Protein 1K7K (pdb70)

Secondary structure (DSSP, 8-state):
---TTSS----EEEES---HHHHHHHHHHHGGGT-EEEETTTTTPPPPP---SSHHHHHHHHHHHHHHHHSS-EEEEEEEEEEGGGTT-BGGGSTTTT-TT--HHHHHHHHHH---S-GGG-EEEEEEEEEEESSTT-SS-EEEEEEEEEEE-SS----SSSTTGGGEEEGGGTEEGGGS-HHHHHHHSHHHHHHHHHHHHHH--

Organism: Escherichia coli (strain K12) (NCBI:txid83333)

Nearest PDB structures (foldseek):
  1k7k-assembly1_A  TM=1.004E+00  e=1.473E-46  Escherichia coli
  2pyu-assembly1_A-2  TM=9.997E-01  e=1.337E-42  Escherichia coli K-12
  2q16-assembly1_B  TM=9.047E-01  e=2.325E-38  Escherichia coli K-12
  3tqu-assembly2_D  TM=9.623E-01  e=3.671E-30  Coxiella burnetii RSA 493
  4bnq-assembly1_B  TM=9.415E-01  e=4.116E-24  Staphylococcus aureus

GO terms:
  GO:0035870 dITP diphosphatase activity (F, IDA)
  GO:0036220 ITP diphosphatase activity (F, IDA)
  GO:0036222 XTP diphosphatase activity (F, IDA)
  GO:0042803 protein homodimerization activity (F, IDA)
  GO:0009146 purine nucleoside triphosphate catabolic process (P, IDA)
  GO:0035870 dITP diphosphatase activity (F, EXP)
  GO:0036220 ITP diphosphatase activity (F, EXP)
  GO:0036222 XTP diphosphatase activity (F, EXP)
  GO:0000287 magnesium ion binding (F, IDA)
  GO:0005829 cytosol (C, IDA)
  GO:0009143 nucleoside triphosphate catabolic process (P, IDA)
  GO:0047429 nucleoside triphosphate diphosphatase activity (F, IDA)
  GO:0009143 nucleoside triphosphate catabolic process (P, EXP)

InterPro domains:
  IPR002637 RdgB/HAM1 [PF01725] (4-192)
  IPR002637 RdgB/HAM1 [PTHR11067] (3-194)
  IPR002637 RdgB/HAM1 [TIGR00042] (3-194)
  IPR002637 RdgB/HAM1 [cd00515] (4-193)
  IPR020922 dITP/XTP pyrophosphatase [MF_01405] (2-196)
  IPR029001 Inosine triphosphate pyrophosphatase-like [G3DSA:3.90.950.10] (1-197)
  IPR029001 Inosine triphosphate pyrophosphatase-like [SSF52972] (1-195)

Structure (mmCIF, N/CA/C/O backbone):
data_1K7K
#
_entry.id   1K7K
#
_cell.length_a   78.180
_cell.length_b   78.180
_cell.length_c   80.400
_cell.angle_alpha   90.00
_cell.angle_beta   90.00
_cell.angle_gamma   90.00
#
_symmetry.space_group_name_H-M   'P 43 21 2'
#
loop_
_entity.id
_entity.type
_entity.pdbx_description
1 polymer 'Hypothetical protein yggV'
2 water water
#
loop_
_atom_site.group_PDB
_atom_site.id
_atom_site.type_symbol
_atom_site.label_atom_id
_atom_site.label_alt_id
_atom_site.label_comp_id
_atom_site.label_asym_id
_atom_site.label_entity_id
_atom_site.label_seq_id
_atom_site.pdbx_PDB_ins_code
_atom_site.Cartn_x
_atom_site.Cartn_y
_atom_site.Cartn_z
_atom_site.occupancy
_atom_site.B_iso_or_equiv
_atom_site.auth_seq_id
_atom_site.auth_comp_id
_atom_site.auth_asym_id
_atom_site.auth_atom_id
_atom_site.pdbx_PDB_model_num
ATOM 1 N N . SER A 1 11 ? 27.693 17.913 46.379 0.50 32.99 -11 SER A N 1
ATOM 2 C CA . SER A 1 11 ? 26.941 17.770 47.662 0.50 33.61 -11 SER A CA 1
ATOM 3 C C . SER A 1 11 ? 26.498 16.318 47.919 0.50 33.64 -11 SER A C 1
ATOM 4 O O . SER A 1 11 ? 26.416 15.889 49.070 0.50 35.28 -11 SER A O 1
ATOM 6 N N . SER A 1 12 ? 26.161 15.583 46.862 0.50 33.71 -10 SER A N 1
ATOM 7 C CA . SER A 1 12 ? 25.957 14.141 46.981 0.50 32.67 -10 SER A CA 1
ATOM 8 C C . SER A 1 12 ? 26.808 13.507 48.083 0.50 31.20 -10 SER A C 1
ATOM 9 O O . SER A 1 12 ? 27.962 13.920 48.351 0.50 31.04 -10 SER A O 1
ATOM 12 N N . GLY A 1 13 ? 26.244 12.456 48.670 0.50 30.14 -9 GLY A N 1
ATOM 13 C CA . GLY A 1 13 ? 26.835 11.738 49.780 0.50 29.48 -9 GLY A CA 1
ATOM 14 C C . GLY A 1 13 ? 27.715 10.604 49.320 0.50 28.79 -9 GLY A C 1
ATOM 15 O O . GLY A 1 13 ? 27.902 10.399 48.122 0.50 29.02 -9 GLY A O 1
ATOM 16 N N . ARG A 1 14 ? 28.235 9.850 50.279 0.50 28.12 -8 ARG A N 1
ATOM 17 C CA . ARG A 1 14 ? 29.092 8.720 49.973 0.50 27.82 -8 ARG A CA 1
ATOM 18 C C . ARG A 1 14 ? 28.385 7.586 49.232 0.50 27.41 -8 ARG A C 1
ATOM 19 O O . ARG A 1 14 ? 27.147 7.484 49.281 0.50 27.34 -8 ARG A O 1
ATOM 21 N N . GLU A 1 15 ? 29.151 6.735 48.552 0.50 26.05 -7 GLU A N 1
ATOM 22 C CA . GLU A 1 15 ? 28.552 5.602 47.841 0.50 25.78 -7 GLU A CA 1
ATOM 23 C C . GLU A 1 15 ? 28.609 5.678 46.309 0.50 25.67 -7 GLU A C 1
ATOM 24 O O . GLU A 1 15 ? 28.401 4.673 45.619 0.50 25.60 -7 GLU A O 1
ATOM 25 N N . ASN A 1 16 ? 28.903 6.850 45.758 0.50 24.43 -6 ASN A N 1
ATOM 26 C CA . ASN A 1 16 ? 28.962 6.992 44.319 0.50 23.86 -6 ASN A CA 1
ATOM 27 C C . ASN A 1 16 ? 30.348 6.773 43.682 0.50 23.06 -6 ASN A C 1
ATOM 28 O O . ASN A 1 16 ? 30.469 6.596 42.474 0.50 22.54 -6 ASN A O 1
ATOM 33 N N . LEU A 1 17 ? 31.409 6.878 44.501 0.50 24.65 -5 LEU A N 1
ATOM 34 C CA . LEU A 1 17 ? 32.771 6.672 44.042 0.50 25.04 -5 LEU A CA 1
ATOM 35 C C . LEU A 1 17 ? 33.474 5.708 44.992 0.50 24.81 -5 LEU A C 1
ATOM 36 O O . LEU A 1 17 ? 33.177 5.725 46.161 0.50 25.23 -5 LEU A O 1
ATOM 38 N N . TYR A 1 18 ? 34.353 4.840 44.483 0.50 25.17 -4 TYR A N 1
ATOM 39 C CA . TYR A 1 18 ? 35.190 4.021 45.370 0.50 26.76 -4 TYR A CA 1
ATOM 40 C C . TYR A 1 18 ? 36.166 4.908 46.188 0.50 27.40 -4 TYR A C 1
ATOM 41 O O . TYR A 1 18 ? 36.708 5.894 45.690 0.50 27.58 -4 TYR A O 1
ATOM 43 N N . PHE A 1 19 ? 36.341 4.586 47.464 0.50 29.46 -3 PHE A N 1
ATOM 44 C CA . PHE A 1 19 ? 37.346 5.288 48.273 0.50 30.23 -3 PHE A CA 1
ATOM 45 C C . PHE A 1 19 ? 38.557 4.395 48.584 0.50 31.30 -3 PHE A C 1
ATOM 46 O O . PHE A 1 19 ? 38.380 3.297 49.114 0.50 34.74 -3 PHE A O 1
ATOM 47 N N A HIS A 1 22 ? 40.585 0.250 45.053 0.50 27.61 0 HIS A N 1
ATOM 48 N N B HIS A 1 22 ? 38.625 -0.159 45.980 0.50 33.02 0 HIS A N 1
ATOM 49 C CA A HIS A 1 22 ? 39.835 -0.720 44.278 0.50 27.26 0 HIS A CA 1
ATOM 50 C CA B HIS A 1 22 ? 39.014 0.404 44.688 0.50 32.94 0 HIS A CA 1
ATOM 51 C C A HIS A 1 22 ? 38.675 -0.070 43.554 0.50 26.43 0 HIS A C 1
ATOM 52 C C B HIS A 1 22 ? 38.835 0.163 43.212 0.50 31.71 0 HIS A C 1
ATOM 53 O O A HIS A 1 22 ? 38.393 1.106 43.762 0.50 26.99 0 HIS A O 1
ATOM 54 O O B HIS A 1 22 ? 39.695 0.378 42.373 0.50 34.41 0 HIS A O 1
ATOM 71 N N A GLN A 1 24 ? 34.512 0.150 42.197 0.60 18.97 2 GLN A N 1
ATOM 72 N N B GLN A 1 24 ? 34.580 0.098 42.170 0.40 21.26 2 GLN A N 1
ATOM 73 C CA A GLN A 1 24 ? 33.119 -0.261 42.416 0.60 17.50 2 GLN A CA 1
ATOM 74 C CA B GLN A 1 24 ? 33.189 -0.289 42.442 0.40 18.91 2 GLN A CA 1
ATOM 75 C C A GLN A 1 24 ? 32.458 -0.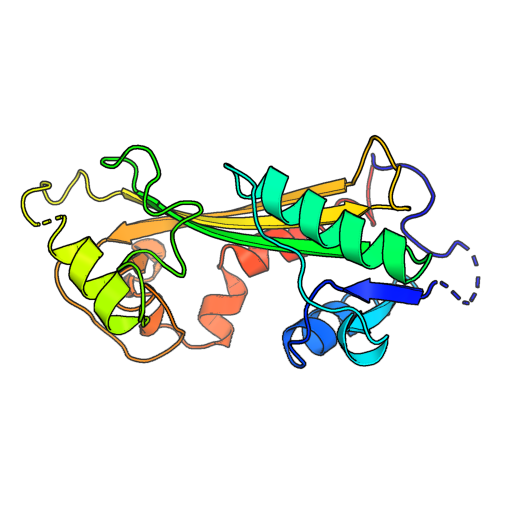525 41.083 0.60 16.60 2 GLN A C 1
ATOM 76 C C B GLN A 1 24 ? 32.441 -0.515 41.103 0.40 17.21 2 GLN A C 1
ATOM 77 O O A GLN A 1 24 ? 32.452 0.328 40.191 0.60 15.73 2 GLN A O 1
ATOM 78 O O B GLN A 1 24 ? 32.415 0.345 40.221 0.40 15.90 2 GLN A O 1
ATOM 89 N N . LYS A 1 25 ? 31.880 -1.709 40.952 1.00 15.62 3 LYS A N 1
ATOM 90 C CA . LYS A 1 25 ? 31.147 -2.040 39.729 1.00 16.12 3 LYS A CA 1
ATOM 91 C C . LYS A 1 25 ? 29.779 -1.3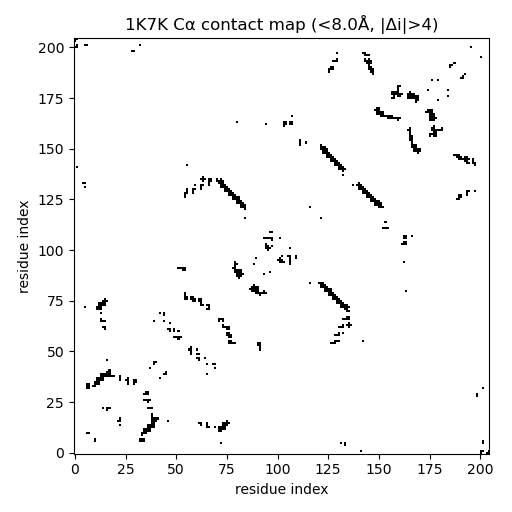41 39.773 1.00 16.30 3 LYS A C 1
ATOM 92 O O . LYS A 1 25 ? 29.100 -1.379 40.807 1.00 16.35 3 LYS A O 1
ATOM 98 N N . VAL A 1 26 ? 29.364 -0.716 38.661 1.00 15.35 4 VAL A N 1
ATOM 99 C CA . VAL A 1 26 ? 28.103 -0.005 38.569 1.00 16.04 4 VAL A CA 1
ATOM 100 C C . VAL A 1 26 ? 27.420 -0.454 37.267 1.00 14.64 4 VAL A C 1
ATOM 101 O O . VAL A 1 26 ? 28.053 -0.484 36.209 1.00 16.53 4 VAL A O 1
ATOM 105 N N . VAL A 1 27 ? 26.143 -0.757 37.362 1.00 15.16 5 VAL A N 1
ATOM 106 C CA . VAL A 1 27 ? 25.396 -1.183 36.187 1.00 15.51 5 VAL A CA 1
ATOM 107 C C . VAL A 1 27 ? 24.769 0.024 35.508 1.00 15.91 5 VAL A C 1
ATOM 108 O O . VAL A 1 27 ? 24.240 0.912 36.174 1.00 16.33 5 VAL A O 1
ATOM 112 N N . LEU A 1 28 ? 24.900 0.088 34.195 1.00 15.00 6 LEU A N 1
ATOM 113 C CA . LEU A 1 28 ? 24.241 1.106 33.407 1.00 15.29 6 LEU A CA 1
ATOM 114 C C . LEU A 1 28 ? 23.001 0.494 32.769 1.00 16.92 6 LEU A C 1
ATOM 115 O O . LEU A 1 28 ? 23.099 -0.534 32.066 1.00 17.25 6 LEU A O 1
ATOM 120 N N . ALA A 1 29 ? 21.856 1.134 32.945 1.00 16.70 7 ALA A N 1
ATOM 121 C CA . ALA A 1 29 ? 20.578 0.526 32.563 1.00 17.57 7 ALA A CA 1
ATOM 122 C C . ALA A 1 29 ? 20.284 0.619 31.074 1.00 18.59 7 ALA A C 1
ATOM 123 O O . ALA A 1 29 ? 19.375 1.340 30.628 1.00 19.34 7 ALA A O 1
ATOM 125 N N . THR A 1 30 ? 21.077 -0.114 30.318 1.00 19.32 8 THR A N 1
ATOM 126 C CA . THR A 1 30 ? 20.993 -0.121 28.884 1.00 19.39 8 THR A CA 1
ATOM 127 C C . THR A 1 30 ? 21.755 -1.289 28.396 1.00 19.93 8 THR A C 1
ATOM 128 O O . THR A 1 30 ? 22.516 -1.866 29.161 1.00 20.16 8 THR A O 1
ATOM 132 N N . GLY A 1 31 ? 21.578 -1.603 27.124 1.00 20.04 9 GLY A N 1
ATOM 133 C CA . GLY A 1 31 ? 22.413 -2.610 26.517 1.00 21.43 9 GLY A CA 1
ATOM 134 C C . GLY A 1 31 ? 23.268 -1.965 25.461 1.00 22.10 9 GLY A C 1
ATOM 135 O O . GLY A 1 31 ? 24.055 -2.661 24.765 1.00 21.91 9 GLY A O 1
ATOM 136 N N A ASN A 1 32 ? 23.158 -0.647 25.316 0.50 23.07 10 ASN A N 1
ATOM 137 N N B ASN A 1 32 ? 23.136 -0.644 25.377 0.50 23.18 10 ASN A N 1
ATOM 138 C CA A ASN A 1 32 ? 23.897 0.064 24.271 0.50 23.01 10 ASN A CA 1
ATOM 139 C CA B ASN A 1 32 ? 23.750 0.142 24.319 0.50 23.16 10 ASN A CA 1
ATOM 140 C C A ASN A 1 32 ? 25.390 0.005 24.528 0.50 22.82 10 ASN A C 1
ATOM 141 C C B ASN A 1 32 ? 25.243 0.355 24.486 0.50 23.38 10 ASN A C 1
ATOM 142 O O A ASN A 1 32 ? 25.890 0.531 25.513 0.50 22.50 10 ASN A O 1
ATOM 143 O O B ASN A 1 32 ? 25.701 1.342 25.074 0.50 23.01 10 ASN A O 1
ATOM 152 N N A VAL A 1 33 ? 26.100 -0.641 23.626 0.50 22.83 11 VAL A N 1
ATOM 153 N N B VAL A 1 33 ? 25.972 -0.561 23.871 0.50 22.99 11 VAL A N 1
ATOM 154 C CA A VAL A 1 33 ? 27.534 -0.759 23.779 0.50 22.67 11 VAL A CA 1
ATOM 155 C CA B VAL A 1 33 ? 27.424 -0.652 23.954 0.50 22.86 11 VAL A CA 1
ATOM 156 C C A VAL A 1 33 ? 28.214 0.617 23.811 0.50 22.58 11 VAL A C 1
ATOM 157 C C B VAL A 1 33 ? 28.182 0.645 23.846 0.50 22.59 11 VAL A C 1
ATOM 158 O O A VAL A 1 33 ? 29.073 0.866 24.639 0.50 22.87 11 VAL A O 1
ATOM 159 O O B VAL A 1 33 ? 29.106 0.864 24.613 0.50 22.86 11 VAL A O 1
ATOM 166 N N . GLY A 1 34 ? 27.831 1.491 22.888 1.00 22.99 12 GLY A N 1
ATOM 167 C CA . GLY A 1 34 ? 28.456 2.805 22.789 1.00 23.52 12 GLY A CA 1
ATOM 168 C C . GLY A 1 34 ? 28.254 3.668 24.032 1.00 24.05 12 GLY A C 1
ATOM 169 O O . GLY A 1 34 ? 29.190 4.303 24.514 1.00 25.04 12 GLY A O 1
ATOM 170 N N . LYS A 1 35 ? 27.062 3.649 24.589 1.00 24.44 13 LYS A N 1
ATOM 171 C CA . LYS A 1 35 ? 26.796 4.408 25.809 1.00 24.79 13 LYS A CA 1
ATOM 172 C C . LYS A 1 35 ? 27.556 3.831 26.982 1.00 23.93 13 LYS A C 1
ATOM 173 O O . LYS A 1 35 ? 28.022 4.575 27.841 1.00 25.20 13 LYS A O 1
ATOM 184 N N . VAL A 1 36 ? 27.690 2.510 27.027 1.00 22.93 14 VAL A N 1
ATOM 185 C CA . VAL A 1 36 ? 28.469 1.889 28.092 1.00 22.62 14 VAL A CA 1
ATOM 186 C C . VAL A 1 36 ? 29.917 2.251 27.916 1.00 22.16 14 VAL A C 1
ATOM 187 O O . VAL A 1 36 ? 30.562 2.678 28.864 1.00 23.30 14 VAL A O 1
ATOM 191 N N . ARG A 1 37 ? 30.442 2.084 26.706 1.00 22.75 15 ARG A N 1
ATOM 192 C CA . ARG A 1 37 ? 31.811 2.485 26.465 1.00 22.45 15 ARG A CA 1
ATOM 193 C C . ARG A 1 37 ? 31.974 3.968 26.791 1.00 23.34 15 ARG A C 1
ATOM 194 O O . ARG A 1 37 ? 32.993 4.347 27.375 1.00 23.38 15 ARG A O 1
ATOM 202 N N . GLU A 1 38 ? 30.969 4.775 26.457 1.00 24.09 16 GLU A N 1
ATOM 203 C CA . GLU A 1 38 ? 31.032 6.230 26.712 1.00 24.33 16 GLU A CA 1
ATOM 204 C C . GLU A 1 38 ? 31.115 6.546 28.196 1.00 24.61 16 GLU A C 1
ATOM 205 O O . GLU A 1 38 ? 31.954 7.337 28.615 1.00 26.23 16 GLU A O 1
ATOM 211 N N . LEU A 1 39 ? 30.288 5.919 29.001 1.00 24.59 17 LEU A N 1
ATOM 212 C CA . LEU A 1 39 ? 30.329 6.219 30.416 1.00 23.59 17 LEU A CA 1
ATOM 213 C C . LEU A 1 39 ? 31.484 5.496 31.090 1.00 22.96 17 LEU A C 1
ATOM 214 O O . LEU A 1 39 ? 32.063 6.020 32.036 1.00 22.81 17 LEU A O 1
ATOM 219 N N . ALA A 1 40 ? 31.810 4.286 30.618 1.00 22.12 18 ALA A N 1
ATOM 220 C CA . ALA A 1 40 ? 32.834 3.483 31.273 1.00 22.43 18 ALA A CA 1
ATOM 221 C C . ALA A 1 40 ? 34.095 4.244 31.185 1.00 22.05 18 ALA A C 1
ATOM 222 O O . ALA A 1 40 ? 34.842 4.352 32.158 1.00 23.57 18 ALA A O 1
ATOM 224 N N . SER A 1 41 ? 34.368 4.773 30.004 1.00 22.94 19 SER A N 1
ATOM 225 C CA . SER A 1 41 ? 35.577 5.552 29.840 1.00 23.58 19 SER A CA 1
ATOM 226 C C . SER A 1 41 ? 35.588 6.792 30.737 1.00 23.85 19 SER A C 1
ATOM 227 O O . SER A 1 41 ? 36.626 7.075 31.373 1.00 23.69 19 SER A O 1
ATOM 230 N N A LEU A 1 42 ? 34.455 7.478 30.830 0.50 24.07 20 LEU A N 1
ATOM 231 N N B LEU A 1 42 ? 34.450 7.491 30.809 0.50 24.15 20 LEU A N 1
ATOM 232 C CA A LEU A 1 42 ? 34.371 8.721 31.596 0.50 24.13 20 LEU A CA 1
ATOM 233 C CA B LEU A 1 42 ? 34.316 8.736 31.587 0.50 24.25 20 LEU A CA 1
ATOM 234 C C A LEU A 1 42 ? 34.447 8.556 33.102 0.50 24.16 20 LEU A C 1
ATOM 235 C C B LEU A 1 42 ? 34.515 8.520 33.087 0.50 24.22 20 LEU A C 1
ATOM 236 O O A LEU A 1 42 ? 34.960 9.437 33.790 0.50 24.61 20 LEU A O 1
ATOM 237 O O B LEU A 1 42 ? 35.234 9.284 33.734 0.50 24.58 20 LEU A O 1
ATOM 246 N N . LEU A 1 43 ? 33.947 7.436 33.605 1.00 23.30 21 LEU A N 1
ATOM 247 C CA . LEU A 1 43 ? 33.952 7.176 35.034 1.00 22.71 21 LEU A CA 1
ATOM 248 C C . LEU A 1 43 ? 35.024 6.238 35.560 1.00 22.29 21 LEU A C 1
ATOM 249 O O . LEU A 1 43 ? 35.159 6.088 36.772 1.00 21.81 21 LEU A O 1
ATOM 254 N N . SER A 1 44 ? 35.813 5.637 34.670 1.00 22.82 22 SER A N 1
ATOM 255 C CA . SER A 1 44 ? 36.874 4.736 35.094 1.00 23.67 22 SER A CA 1
ATOM 256 C C . SER A 1 44 ? 37.907 5.459 35.980 1.00 24.54 22 SER A C 1
ATOM 257 O O . SER A 1 44 ? 38.548 4.838 36.814 1.00 24.68 22 SER A O 1
ATOM 259 N N A ASP A 1 45 ? 38.050 6.770 35.775 0.50 25.33 23 ASP A N 1
ATOM 260 N N B ASP A 1 45 ? 38.037 6.764 35.763 0.50 25.05 23 ASP A N 1
ATOM 261 C CA A ASP A 1 45 ? 38.978 7.616 36.530 0.50 25.77 23 ASP A CA 1
ATOM 262 C CA B ASP A 1 45 ? 38.972 7.606 36.491 0.50 25.26 23 ASP A CA 1
ATOM 263 C C A ASP A 1 45 ? 38.603 7.644 38.001 0.50 25.66 23 ASP A C 1
ATOM 264 C C B ASP A 1 45 ? 38.613 7.645 37.966 0.50 25.26 23 ASP A C 1
ATOM 265 O O A ASP A 1 45 ? 39.454 7.635 38.894 0.50 26.41 23 ASP A O 1
ATOM 266 O O B ASP A 1 45 ? 39.476 7.668 38.845 0.50 26.04 23 ASP A O 1
ATOM 275 N N A PHE A 1 46 ? 37.299 7.696 38.224 0.50 25.20 24 PHE A N 1
ATOM 276 N N B PHE A 1 46 ? 37.311 7.667 38.209 0.50 24.84 24 PHE A N 1
ATOM 277 C CA A PHE A 1 46 ? 36.719 7.755 39.554 0.50 24.85 24 PHE A CA 1
ATOM 278 C CA B PHE A 1 46 ? 36.756 7.752 39.549 0.50 24.51 24 PHE A CA 1
ATOM 279 C C A PHE A 1 46 ? 36.661 6.360 40.185 0.50 24.48 24 PHE A C 1
ATOM 280 C C B PHE A 1 46 ? 36.667 6.360 40.186 0.50 24.36 24 PHE A C 1
ATOM 281 O O A PHE A 1 46 ? 36.047 6.178 41.234 0.50 25.56 24 PHE A O 1
ATOM 282 O O B PHE A 1 46 ? 36.040 6.183 41.229 0.50 25.47 24 PHE A O 1
ATOM 297 N N . GLY A 1 47 ? 37.269 5.371 39.531 1.00 23.50 25 GLY A N 1
ATOM 298 C CA . GLY A 1 47 ? 37.282 4.006 40.039 1.00 22.62 25 GLY A CA 1
ATOM 299 C C . GLY A 1 47 ? 36.005 3.214 39.814 1.00 21.63 25 GLY A C 1
ATOM 300 O O . GLY A 1 47 ? 35.796 2.182 40.461 1.00 20.90 25 GLY A O 1
ATOM 301 N N . LEU A 1 48 ? 35.198 3.689 38.889 1.00 20.36 26 LEU A N 1
ATOM 302 C CA . LEU A 1 48 ? 33.882 3.079 38.594 1.00 19.97 26 LEU A CA 1
ATOM 303 C C . LEU A 1 48 ? 34.036 2.142 37.429 1.00 19.71 26 LEU A C 1
ATOM 304 O O . LEU A 1 48 ? 34.580 2.499 36.409 1.00 21.29 26 LEU A O 1
ATOM 309 N N . ASP A 1 49 ? 33.580 0.903 37.595 1.00 19.23 27 ASP A N 1
ATOM 310 C CA . ASP A 1 49 ? 33.647 -0.107 36.548 1.00 18.13 27 ASP A CA 1
ATOM 311 C C . ASP A 1 49 ? 32.220 -0.255 36.015 1.00 16.87 27 ASP A C 1
ATOM 312 O O . ASP A 1 49 ? 31.409 -0.943 36.622 1.00 17.12 27 ASP A O 1
ATOM 317 N N . ILE A 1 50 ? 31.940 0.415 34.891 1.00 15.73 28 ILE A N 1
ATOM 318 C CA . ILE A 1 50 ? 30.632 0.484 34.292 1.00 16.78 28 ILE A CA 1
ATOM 319 C C . ILE A 1 50 ? 30.377 -0.711 33.436 1.00 15.38 28 ILE A C 1
ATOM 320 O O . ILE A 1 50 ? 31.158 -1.015 32.501 1.00 18.00 28 ILE A O 1
ATOM 325 N N . VAL A 1 51 ? 29.272 -1.390 33.743 1.00 15.80 29 VAL A N 1
ATOM 326 C CA . VAL A 1 51 ? 28.837 -2.542 32.941 1.00 15.36 29 VAL A CA 1
ATOM 327 C C . VAL A 1 51 ? 27.367 -2.462 32.480 1.00 15.58 29 VAL A C 1
ATOM 328 O O . VAL A 1 51 ? 26.499 -2.051 33.231 1.00 15.82 29 VAL A O 1
ATOM 334 N N . ALA A 1 52 ? 27.094 -2.884 31.244 1.00 15.99 30 ALA A N 1
ATOM 335 C CA . ALA A 1 52 ? 25.745 -2.887 30.679 1.00 14.58 30 ALA A CA 1
ATOM 336 C C . ALA A 1 52 ? 24.855 -3.866 31.428 1.00 15.99 30 ALA A C 1
ATOM 337 O O . ALA A 1 52 ? 25.306 -4.962 31.771 1.00 16.36 30 ALA A O 1
ATOM 339 N N . GLN A 1 53 ? 23.592 -3.509 31.643 1.00 16.00 31 GLN A N 1
ATOM 340 C CA . GLN A 1 53 ? 22.663 -4.348 32.390 1.00 16.24 31 GLN A CA 1
ATOM 341 C C . GLN A 1 53 ? 22.462 -5.641 31.597 1.00 17.50 31 GLN A C 1
ATOM 342 O O . GLN A 1 53 ? 22.219 -6.649 32.186 1.00 19.43 31 GLN A O 1
ATOM 348 N N . THR A 1 54 ? 22.556 -5.558 30.291 1.00 18.04 32 THR A N 1
ATOM 349 C CA . THR A 1 54 ? 22.378 -6.765 29.446 1.00 18.50 32 THR A CA 1
ATOM 350 C C . THR A 1 54 ? 23.492 -7.786 29.698 1.00 19.47 32 THR A C 1
ATOM 351 O O . THR A 1 54 ? 23.228 -9.012 29.670 1.00 19.76 32 THR A O 1
ATOM 355 N N . ASP A 1 55 ? 24.728 -7.310 29.872 1.00 19.18 33 ASP A N 1
ATOM 356 C CA . ASP A 1 55 ? 25.858 -8.189 30.195 1.00 19.12 33 ASP A CA 1
ATOM 357 C C . ASP A 1 55 ? 25.508 -8.988 31.448 1.00 18.83 33 ASP A C 1
ATOM 358 O O . ASP A 1 55 ? 25.869 -10.161 31.558 1.00 18.20 33 ASP A O 1
ATOM 363 N N . LEU A 1 56 ? 24.828 -8.373 32.397 1.00 20.04 34 LEU A N 1
ATOM 364 C CA . LEU A 1 56 ? 24.418 -9.004 33.643 1.00 19.56 34 LEU A CA 1
ATOM 365 C C . LEU A 1 56 ? 23.059 -9.727 33.588 1.00 21.11 34 LEU A C 1
ATOM 366 O O . LEU A 1 56 ? 22.505 -10.072 34.597 1.00 23.08 34 LEU A O 1
ATOM 375 N N . GLY A 1 57 ? 22.470 -9.854 32.407 1.00 20.68 35 GLY A N 1
ATOM 376 C CA . GLY A 1 57 ? 21.215 -10.575 32.265 1.00 20.84 35 GLY A CA 1
ATOM 377 C C . GLY A 1 57 ? 19.957 -9.850 32.717 1.00 20.26 35 GLY A C 1
ATOM 378 O O . GLY A 1 57 ? 18.952 -10.491 32.983 1.00 22.09 35 GLY A O 1
ATOM 379 N N . VAL A 1 58 ? 19.986 -8.523 32.799 1.00 18.84 36 VAL A N 1
ATOM 380 C CA . VAL A 1 58 ? 18.810 -7.763 33.185 1.00 18.45 36 VAL A CA 1
ATOM 381 C C . VAL A 1 58 ? 17.952 -7.515 31.928 1.00 19.44 36 VAL A C 1
ATOM 382 O O . VAL A 1 58 ? 18.488 -7.112 30.891 1.00 19.85 36 VAL A O 1
ATOM 386 N N . ASP A 1 59 ? 16.654 -7.781 32.011 1.00 20.29 37 ASP A N 1
ATOM 387 C CA . ASP A 1 59 ? 15.712 -7.418 30.939 1.00 22.10 37 ASP A CA 1
ATOM 388 C C . ASP A 1 59 ? 15.168 -5.992 31.140 1.00 22.64 37 ASP A C 1
ATOM 389 O O . ASP A 1 59 ? 15.105 -5.496 32.289 1.00 21.97 37 ASP A O 1
ATOM 394 N N . SER A 1 60 ? 14.781 -5.311 30.058 1.00 23.21 38 SER A N 1
ATOM 395 C CA . SER A 1 60 ? 14.331 -3.918 30.154 1.00 23.74 38 SER A CA 1
ATOM 396 C C . SER A 1 60 ? 13.137 -3.755 31.074 1.00 23.01 38 SER A C 1
ATOM 397 O O . SER A 1 60 ? 12.234 -4.594 31.081 1.00 24.31 38 SER A O 1
ATOM 400 N N . ALA A 1 61 ? 13.149 -2.661 31.827 1.00 24.63 39 ALA A N 1
ATOM 401 C CA . ALA A 1 61 ? 12.033 -2.305 32.717 1.00 25.05 39 ALA A CA 1
ATOM 402 C C . ALA A 1 61 ? 10.847 -1.798 31.906 1.00 24.43 39 ALA A C 1
ATOM 403 O O . ALA A 1 61 ? 11.044 -1.233 30.871 1.00 23.51 39 ALA A O 1
ATOM 405 N N . GLU A 1 62 ? 9.631 -1.939 32.419 1.00 25.77 40 GLU A N 1
ATOM 406 C CA . GLU A 1 62 ? 8.493 -1.230 31.801 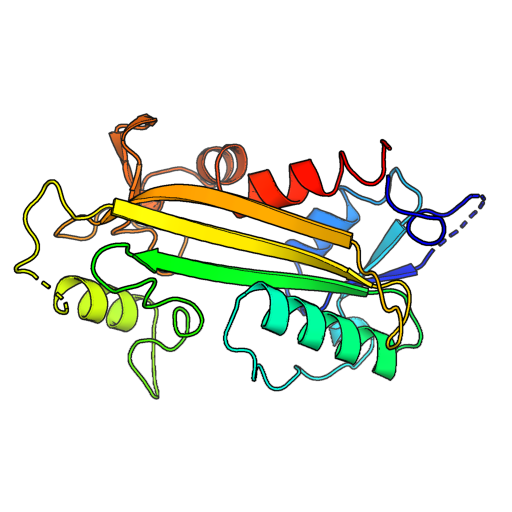1.00 25.48 40 GLU A CA 1
ATOM 407 C C . GLU A 1 62 ? 8.577 0.260 32.144 1.00 25.22 40 GLU A C 1
ATOM 408 O O . GLU A 1 62 ? 8.529 0.604 33.335 1.00 25.30 40 GLU A O 1
ATOM 414 N N . GLU A 1 63 ? 8.660 1.140 31.144 1.00 25.63 41 GLU A N 1
ATOM 415 C CA . GLU A 1 63 ? 8.799 2.577 31.358 1.00 25.21 41 GLU A CA 1
ATOM 416 C C . GLU A 1 63 ? 7.481 3.303 31.555 1.00 23.78 41 GLU A C 1
ATOM 417 O O . GLU A 1 63 ? 6.927 3.888 30.652 1.00 25.93 41 GLU A O 1
ATOM 423 N N . THR A 1 64 ? 7.072 3.354 32.808 1.00 23.37 42 THR A N 1
ATOM 424 C CA . THR A 1 64 ? 5.764 3.715 33.242 1.00 24.38 42 THR A CA 1
ATOM 425 C C . THR A 1 64 ? 5.720 5.208 33.653 1.00 23.59 42 THR A C 1
ATOM 426 O O . THR A 1 64 ? 4.664 5.793 33.873 1.00 20.78 42 THR A O 1
ATOM 430 N N . GLY A 1 65 ? 6.875 5.843 33.728 1.00 21.18 43 GLY A N 1
ATOM 431 C CA . GLY A 1 65 ? 6.896 7.183 34.246 1.00 20.54 43 GLY A CA 1
ATOM 432 C C . GLY A 1 65 ? 6.257 8.223 33.353 1.00 19.41 43 GLY A C 1
ATOM 433 O O . GLY A 1 65 ? 6.260 8.107 32.129 1.00 20.07 43 GLY A O 1
ATOM 434 N N . LEU A 1 66 ? 5.840 9.334 33.960 1.00 17.75 44 LEU A N 1
ATOM 435 C CA . LEU A 1 66 ? 5.241 10.457 33.245 1.00 17.08 44 LEU A CA 1
ATOM 436 C C . LEU A 1 66 ? 6.201 11.622 33.124 1.00 16.71 44 LEU A C 1
ATOM 437 O O . LEU A 1 66 ? 5.836 12.685 32.564 1.00 17.79 44 LEU A O 1
ATOM 442 N N . THR A 1 67 ? 7.428 11.435 33.602 1.00 16.05 45 THR A N 1
ATOM 443 C CA . THR A 1 67 ? 8.488 12.399 33.421 1.00 16.57 45 THR A CA 1
ATOM 444 C C . THR A 1 67 ? 9.773 11.680 33.101 1.00 17.84 45 THR A C 1
ATOM 445 O O . THR A 1 67 ? 9.917 10.509 33.382 1.00 16.70 45 THR A O 1
ATOM 449 N N . PHE A 1 68 ? 10.704 12.388 32.492 1.00 17.36 46 PHE A N 1
ATOM 450 C CA . PHE A 1 68 ? 12.012 11.804 32.237 1.00 17.40 46 PHE A CA 1
ATOM 451 C C . PHE A 1 68 ? 12.654 11.338 33.541 1.00 17.34 46 PHE A C 1
ATOM 452 O O . PHE A 1 68 ? 13.259 10.232 33.592 1.00 18.02 46 PHE A O 1
ATOM 460 N N . ILE A 1 69 ? 12.578 12.147 34.593 1.00 15.78 47 ILE A N 1
ATOM 461 C CA . ILE A 1 69 ? 13.159 11.778 35.877 1.00 17.61 47 ILE A CA 1
ATOM 462 C C . ILE A 1 69 ? 12.526 10.512 36.401 1.00 16.77 47 ILE A C 1
ATOM 463 O O . ILE A 1 69 ? 13.226 9.634 36.880 1.00 16.64 47 ILE A O 1
ATOM 471 N N . GLU A 1 70 ? 11.201 10.432 36.438 1.00 15.63 48 GLU A N 1
ATOM 472 C CA . GLU A 1 70 ? 10.596 9.185 36.900 1.00 15.55 48 GLU A CA 1
ATOM 473 C C . GLU A 1 70 ? 11.018 7.970 36.093 1.00 15.56 48 GLU A C 1
ATOM 474 O O . GLU A 1 70 ? 11.237 6.911 36.682 1.00 16.36 48 GLU A O 1
ATOM 480 N N . ASN A 1 71 ? 11.162 8.072 34.791 1.00 15.87 49 ASN A N 1
ATOM 481 C CA . ASN A 1 71 ? 11.593 6.945 33.989 1.00 16.43 49 ASN A CA 1
ATOM 482 C C . ASN A 1 71 ? 13.013 6.545 34.289 1.00 17.14 49 ASN A C 1
ATOM 483 O O . ASN A 1 71 ? 13.331 5.372 34.400 1.00 17.14 49 ASN A O 1
ATOM 488 N N . ALA A 1 72 ? 13.861 7.539 34.468 1.00 16.09 50 ALA A N 1
ATOM 489 C CA . ALA A 1 72 ? 15.274 7.251 34.732 1.00 16.36 50 ALA A CA 1
ATOM 490 C C . ALA A 1 72 ? 15.371 6.532 36.064 1.00 16.70 50 ALA A C 1
ATOM 491 O O . ALA A 1 72 ? 16.181 5.600 36.236 1.00 16.98 50 ALA A O 1
ATOM 493 N N . ILE A 1 73 ? 14.659 7.020 37.061 1.00 15.88 51 ILE A N 1
ATOM 494 C CA . ILE A 1 73 ? 14.720 6.370 38.367 1.00 16.38 51 ILE A CA 1
ATOM 495 C C . ILE A 1 73 ? 14.203 4.933 38.301 1.00 16.49 51 ILE A C 1
ATOM 496 O O . ILE A 1 73 ? 14.808 4.010 38.896 1.00 17.25 51 ILE A O 1
ATOM 501 N N . LEU A 1 74 ? 13.094 4.721 37.590 1.00 16.44 52 LEU A N 1
ATOM 502 C CA . LEU A 1 74 ? 12.570 3.348 37.489 1.00 16.56 52 LEU A CA 1
ATOM 503 C C . LEU A 1 74 ? 13.548 2.407 36.834 1.00 17.18 52 LEU A C 1
ATOM 504 O O . LEU A 1 74 ? 13.682 1.260 37.274 1.00 16.73 52 LEU A O 1
ATOM 509 N N . LYS A 1 75 ? 14.247 2.899 35.823 1.00 16.34 53 LYS A N 1
ATOM 510 C CA . LYS A 1 75 ? 15.181 2.058 35.075 1.00 16.45 53 LYS A CA 1
ATOM 511 C C . LYS A 1 75 ? 16.390 1.754 35.959 1.00 16.87 53 LYS A C 1
ATOM 512 O O . LYS A 1 75 ? 16.864 0.620 35.991 1.00 17.67 53 LYS A O 1
ATOM 518 N N . ALA A 1 76 ? 16.866 2.766 36.675 1.00 16.64 54 ALA A N 1
ATOM 519 C CA . ALA A 1 76 ? 17.977 2.510 37.572 1.00 16.17 54 ALA A CA 1
ATOM 520 C C . ALA A 1 76 ? 17.573 1.544 38.671 1.00 16.55 54 ALA A C 1
ATOM 521 O O . ALA A 1 76 ? 18.327 0.692 39.059 1.00 17.29 54 ALA A O 1
ATOM 523 N N . ARG A 1 77 ? 16.390 1.729 39.239 1.00 15.52 55 ARG A N 1
ATOM 524 C CA . ARG A 1 77 ? 15.942 0.917 40.335 1.00 15.42 55 ARG A CA 1
ATOM 525 C C . ARG A 1 77 ? 15.880 -0.553 39.894 1.00 15.68 55 ARG A C 1
ATOM 526 O O . ARG A 1 77 ? 16.242 -1.453 40.636 1.00 15.62 55 ARG A O 1
ATOM 534 N N . HIS A 1 78 ? 15.343 -0.805 38.697 1.00 15.98 56 HIS A N 1
ATOM 535 C CA . HIS A 1 78 ? 15.207 -2.160 38.253 1.00 15.99 56 HIS A CA 1
ATOM 536 C C . HIS A 1 78 ? 16.569 -2.829 38.058 1.00 16.68 56 HIS A C 1
ATOM 537 O O . HIS A 1 78 ? 16.765 -3.953 38.493 1.00 17.04 56 HIS A O 1
ATOM 544 N N . ALA A 1 79 ? 17.502 -2.110 37.450 1.00 16.13 57 ALA A N 1
ATOM 545 C CA . ALA A 1 79 ? 18.850 -2.653 37.268 1.00 16.01 57 ALA A CA 1
ATOM 546 C C . ALA A 1 79 ? 19.494 -2.940 38.629 1.00 16.48 57 ALA A C 1
ATOM 547 O O . ALA A 1 79 ? 20.112 -3.965 38.837 1.00 15.90 57 ALA A O 1
ATOM 549 N N . ALA A 1 80 ? 19.385 -1.990 39.539 1.00 15.88 58 ALA A N 1
ATOM 550 C CA . ALA A 1 80 ? 19.945 -2.163 40.896 1.00 16.20 58 ALA A CA 1
ATOM 551 C C . ALA A 1 80 ? 19.347 -3.353 41.618 1.00 15.48 58 ALA A C 1
ATOM 552 O O . ALA A 1 80 ? 20.031 -4.127 42.294 1.00 16.99 58 ALA A O 1
ATOM 554 N N . LYS A 1 81 ? 18.053 -3.502 41.511 1.00 15.11 59 LYS A N 1
ATOM 555 C CA . LYS A 1 81 ? 17.367 -4.557 42.188 1.00 15.12 59 LYS A CA 1
ATOM 556 C C . LYS A 1 81 ? 17.806 -5.923 41.692 1.00 16.16 59 LYS A C 1
ATOM 557 O O . LYS A 1 81 ? 18.029 -6.830 42.507 1.00 16.69 59 LYS A O 1
ATOM 563 N N . VAL A 1 82 ? 17.891 -6.103 40.388 1.00 16.27 60 VAL A N 1
ATOM 564 C CA . VAL A 1 82 ? 18.201 -7.401 39.791 1.00 16.26 60 VAL A CA 1
ATOM 565 C C . VAL A 1 82 ? 19.689 -7.787 39.969 1.00 16.51 60 VAL A C 1
ATOM 566 O O . VAL A 1 82 ? 20.016 -8.990 40.044 1.00 16.79 60 VAL A O 1
ATOM 570 N N . THR A 1 83 ? 20.545 -6.778 40.090 1.00 14.87 61 THR A N 1
ATOM 571 C CA . THR A 1 83 ? 21.990 -7.046 40.183 1.00 14.79 61 THR A CA 1
ATOM 572 C C . THR A 1 83 ? 22.611 -6.860 41.563 1.00 15.65 61 THR A C 1
ATOM 573 O O . THR A 1 83 ? 23.714 -7.285 41.774 1.00 16.68 61 THR A O 1
ATOM 577 N N . ALA A 1 84 ? 21.915 -6.229 42.490 1.00 15.36 62 ALA A N 1
ATOM 578 C CA . ALA A 1 84 ? 22.491 -5.814 43.786 1.00 16.18 62 ALA A CA 1
ATOM 579 C C . ALA A 1 84 ? 23.667 -4.848 43.642 1.00 16.75 62 ALA A C 1
ATOM 580 O O . ALA A 1 84 ? 24.477 -4.732 44.559 1.00 17.60 62 ALA A O 1
ATOM 582 N N . LEU A 1 85 ? 23.742 -4.142 42.524 1.00 16.20 63 LEU A N 1
ATOM 583 C CA . LEU A 1 85 ? 24.806 -3.146 42.263 1.00 15.95 63 LEU A CA 1
ATOM 584 C C . LEU A 1 85 ? 24.219 -1.748 42.219 1.00 16.55 63 LEU A C 1
ATOM 585 O O . LEU A 1 85 ? 23.024 -1.572 41.961 1.00 17.37 63 LEU A O 1
ATOM 590 N N . PRO A 1 86 ? 25.037 -0.732 42.483 1.00 15.04 64 PRO A N 1
ATOM 591 C CA . PRO A 1 86 ? 24.614 0.630 42.256 1.00 16.09 64 PRO A CA 1
ATOM 592 C C . PRO A 1 86 ? 24.337 0.763 40.769 1.00 16.94 64 PRO A C 1
ATOM 593 O O . PRO A 1 86 ? 24.933 -0.001 39.969 1.00 16.31 64 PRO A O 1
ATOM 597 N N . ALA A 1 87 ? 23.419 1.655 40.408 1.00 15.51 65 ALA A N 1
ATOM 598 C CA . ALA A 1 87 ? 23.004 1.784 39.012 1.00 15.86 65 ALA A CA 1
ATOM 599 C C . ALA A 1 87 ? 22.875 3.206 38.505 1.00 16.19 65 ALA A C 1
ATOM 600 O O . ALA A 1 87 ? 22.500 4.114 39.219 1.00 16.87 65 ALA A O 1
ATOM 602 N N . ILE A 1 88 ? 23.183 3.392 37.232 1.00 15.67 66 ILE A N 1
ATOM 603 C CA . ILE A 1 88 ? 23.013 4.647 36.560 1.00 15.79 66 ILE A CA 1
ATOM 604 C C . ILE A 1 88 ? 22.034 4.403 35.412 1.00 17.04 66 ILE A C 1
ATOM 605 O O . ILE A 1 88 ? 22.049 3.342 34.803 1.00 17.74 66 ILE A O 1
ATOM 610 N N . ALA A 1 89 ? 21.153 5.355 35.144 1.00 16.31 67 ALA A N 1
ATOM 611 C CA . ALA A 1 89 ? 20.223 5.227 34.055 1.00 16.30 67 ALA A CA 1
ATOM 612 C C . ALA A 1 89 ? 19.891 6.588 33.540 1.00 16.65 67 ALA A C 1
ATOM 613 O O . ALA A 1 89 ? 20.072 7.576 34.246 1.00 17.71 67 ALA A O 1
ATOM 615 N N . ASP A 1 90 ? 19.330 6.669 32.345 1.00 16.55 68 ASP A N 1
ATOM 616 C CA . ASP A 1 90 ? 18.847 7.926 31.854 1.00 17.22 68 ASP A CA 1
ATOM 617 C C . ASP A 1 90 ? 17.533 7.749 31.141 1.00 17.51 68 ASP A C 1
ATOM 618 O O . ASP A 1 90 ? 17.089 6.670 30.818 1.00 18.46 68 ASP A O 1
ATOM 626 N N . ASP A 1 91 ? 16.888 8.876 30.901 1.00 17.31 69 ASP A N 1
ATOM 627 C CA . ASP A 1 91 ? 15.731 8.923 30.006 1.00 18.00 69 ASP A CA 1
ATOM 628 C C . ASP A 1 91 ? 15.784 10.263 29.317 1.00 18.23 69 ASP A C 1
ATOM 629 O O . ASP A 1 91 ? 16.148 11.270 29.935 1.00 18.17 69 ASP A O 1
ATOM 634 N N . SER A 1 92 ? 15.424 10.275 28.042 1.00 16.39 70 SER A N 1
ATOM 635 C CA . SER A 1 92 ? 15.628 11.422 27.217 1.00 17.62 70 SER A CA 1
ATOM 636 C C . SER A 1 92 ? 14.442 11.602 26.298 1.00 17.43 70 SER A C 1
ATOM 637 O O . SER A 1 92 ? 13.658 10.694 26.048 1.00 19.11 70 SER A O 1
ATOM 641 N N . GLY A 1 93 ? 14.311 12.809 25.785 1.00 16.93 71 GLY A N 1
ATOM 642 C CA . GLY A 1 93 ? 13.232 13.107 24.833 1.00 16.98 71 GLY A CA 1
ATOM 643 C C . GLY A 1 93 ? 13.182 14.540 24.426 1.00 16.65 71 GLY A C 1
ATOM 644 O O . GLY A 1 93 ? 13.990 15.335 24.825 1.00 17.66 71 GLY A O 1
ATOM 645 N N . LEU A 1 94 ? 12.211 14.841 23.572 1.00 15.72 72 LEU A N 1
ATOM 646 C CA . LEU A 1 94 ? 12.007 16.176 23.007 1.00 15.99 72 LEU A CA 1
ATOM 647 C C . LEU A 1 94 ? 10.745 16.779 23.594 1.00 17.44 72 LEU A C 1
ATOM 648 O O . LEU A 1 94 ? 9.712 16.112 23.642 1.00 17.35 72 LEU A O 1
ATOM 653 N N . ALA A 1 95 ? 10.837 17.980 24.138 1.00 15.86 73 ALA A N 1
ATOM 654 C CA . ALA A 1 95 ? 9.685 18.699 24.723 1.00 16.01 73 ALA A CA 1
ATOM 655 C C . ALA A 1 95 ? 9.448 19.999 23.990 1.00 16.41 73 ALA A C 1
ATOM 656 O O . ALA A 1 95 ? 10.309 20.842 23.976 1.00 17.06 73 ALA A O 1
ATOM 658 N N . VAL A 1 96 ? 8.255 20.164 23.419 1.00 15.46 74 VAL A N 1
ATOM 659 C CA . VAL A 1 96 ? 7.923 21.346 22.622 1.00 15.55 74 VAL A CA 1
ATOM 660 C C . VAL A 1 96 ? 7.043 22.274 23.431 1.00 16.30 74 VAL A C 1
ATOM 661 O O . VAL A 1 96 ? 6.023 21.860 23.933 1.00 16.24 74 VAL A O 1
ATOM 665 N N . ASP A 1 97 ? 7.420 23.534 23.582 1.00 15.73 75 ASP A N 1
ATOM 666 C CA . A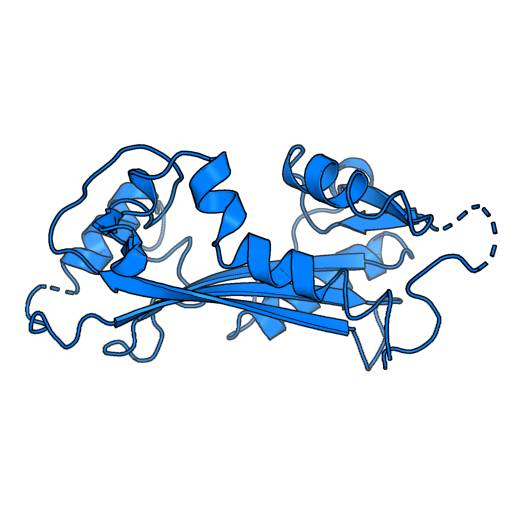SP A 1 97 ? 6.674 24.393 24.496 1.00 16.77 75 ASP A CA 1
ATOM 667 C C . ASP A 1 97 ? 5.184 24.500 24.148 1.00 17.61 75 ASP A C 1
ATOM 668 O O . ASP A 1 97 ? 4.336 24.426 25.026 1.00 17.44 75 ASP A O 1
ATOM 673 N N . VAL A 1 98 ? 4.898 24.783 22.889 1.00 18.13 76 VAL A N 1
ATOM 674 C CA . VAL A 1 98 ? 3.513 25.008 22.496 1.00 17.98 76 VAL A CA 1
ATOM 675 C C . VAL A 1 98 ? 2.617 23.787 22.648 1.00 18.68 76 VAL A C 1
ATOM 676 O O . VAL A 1 98 ? 1.386 23.923 22.716 1.00 19.23 76 VAL A O 1
ATOM 680 N N . LEU A 1 99 ? 3.231 22.621 22.754 1.00 16.95 77 LEU A N 1
ATOM 681 C CA . LEU A 1 99 ? 2.497 21.379 22.907 1.00 17.01 77 LEU A CA 1
ATOM 682 C C . LEU A 1 99 ? 2.548 20.932 24.362 1.00 17.29 77 LEU A C 1
ATOM 683 O O . LEU A 1 99 ? 2.295 19.772 24.662 1.00 17.43 77 LEU A O 1
ATOM 688 N N . GLY A 1 100 ? 2.881 21.832 25.288 1.00 16.28 78 GLY A N 1
ATOM 689 C CA . GLY A 1 100 ? 2.899 21.459 26.691 1.00 16.91 78 GLY A CA 1
ATOM 690 C C . GLY A 1 100 ? 3.950 20.456 27.095 1.00 18.05 78 GLY A C 1
ATOM 691 O O . GLY A 1 100 ? 3.798 19.774 28.080 1.00 17.70 78 GLY A O 1
ATOM 692 N N . GLY A 1 101 ? 5.019 20.375 26.322 1.00 16.35 79 GLY A N 1
ATOM 693 C CA . GLY A 1 101 ? 6.083 19.416 26.549 1.00 16.64 79 GLY A CA 1
ATOM 694 C C . GLY A 1 101 ? 6.036 18.134 25.764 1.00 16.92 79 GLY A C 1
ATOM 695 O O . GLY A 1 101 ? 6.959 17.327 25.831 1.00 17.22 79 GLY A O 1
ATOM 696 N N . ALA A 1 102 ? 4.973 17.934 24.990 1.00 15.30 80 ALA A N 1
ATOM 697 C CA . ALA A 1 102 ? 4.935 16.780 24.115 1.00 16.28 80 ALA A CA 1
ATOM 698 C C . ALA A 1 102 ? 6.001 16.952 23.043 1.00 16.17 80 ALA A C 1
ATOM 699 O O . ALA A 1 102 ? 6.424 18.083 22.763 1.00 16.35 80 ALA A O 1
ATOM 701 N N . PRO A 1 103 ? 6.487 15.897 22.411 1.00 15.80 81 PRO A N 1
ATOM 702 C CA . PRO A 1 103 ? 6.158 14.479 22.683 1.00 16.92 81 PRO A CA 1
ATOM 703 C C . PRO A 1 103 ? 6.569 14.014 24.063 1.00 17.39 81 PRO A C 1
ATOM 704 O O . PRO A 1 103 ? 5.947 13.070 24.573 1.00 17.11 81 PRO A O 1
ATOM 708 N N . GLY A 1 104 ? 7.572 14.626 24.685 1.00 16.78 82 GLY A N 1
ATOM 709 C CA . GLY A 1 104 ? 7.908 14.296 26.053 1.00 17.43 82 GLY A CA 1
ATOM 710 C C . GLY A 1 104 ? 8.311 12.859 26.219 1.00 17.98 82 GLY A C 1
ATOM 711 O O . GLY A 1 104 ? 9.136 12.344 25.454 1.00 17.56 82 GLY A O 1
ATOM 712 N N . ILE A 1 105 ? 7.706 12.214 27.218 1.00 16.68 83 ILE A N 1
ATOM 713 C CA . ILE A 1 105 ? 8.009 10.820 27.472 1.00 17.33 83 ILE A CA 1
ATOM 714 C C . ILE A 1 105 ? 7.462 9.905 26.395 1.00 17.80 83 ILE A C 1
ATOM 715 O O . ILE A 1 105 ? 7.818 8.737 26.373 1.00 20.10 83 ILE A O 1
ATOM 720 N N . TYR A 1 106 ? 6.663 10.418 25.460 1.00 17.13 84 TYR A N 1
ATOM 721 C CA . TYR A 1 106 ? 6.215 9.632 24.329 1.00 17.61 84 TYR A CA 1
ATOM 722 C C . TYR A 1 106 ? 7.127 9.820 23.082 1.00 16.95 84 TYR A C 1
ATOM 723 O O . TYR A 1 106 ? 6.795 9.443 21.972 1.00 17.79 84 TYR A O 1
ATOM 732 N N . SER A 1 107 ? 8.284 10.438 23.271 1.00 16.70 85 SER A N 1
ATOM 733 C CA . SER A 1 107 ? 9.157 10.787 22.163 1.00 17.14 85 SER A CA 1
ATOM 734 C C . SER A 1 107 ? 9.476 9.584 21.254 1.00 17.47 85 SER A C 1
ATOM 735 O O . SER A 1 107 ? 9.331 9.651 20.053 1.00 18.15 85 SER A O 1
ATOM 738 N N . ALA A 1 108 ? 9.883 8.483 21.856 1.00 18.44 86 ALA A N 1
ATOM 739 C CA . ALA A 1 108 ? 10.295 7.345 21.044 1.00 19.35 86 ALA A CA 1
ATOM 740 C C . ALA A 1 108 ? 9.129 6.637 20.353 1.00 19.44 86 ALA A C 1
ATOM 741 O O . ALA A 1 108 ? 9.290 6.056 19.265 1.00 19.96 86 ALA A O 1
ATOM 743 N N A ARG A 1 109 ? 7.939 6.722 20.941 0.50 19.80 87 ARG A N 1
ATOM 744 N N B ARG A 1 109 ? 7.944 6.723 20.954 0.50 19.66 87 ARG A N 1
ATOM 745 C CA A ARG A 1 109 ? 6.770 6.016 20.395 0.50 19.64 87 ARG A CA 1
ATOM 746 C CA B ARG A 1 109 ? 6.759 6.012 20.453 0.50 19.37 87 ARG A CA 1
ATOM 747 C C A ARG A 1 109 ? 5.648 6.996 20.042 0.50 19.54 87 ARG A C 1
ATOM 748 C C B ARG A 1 109 ? 5.651 6.998 20.052 0.50 19.46 87 ARG A C 1
ATOM 749 O O A ARG A 1 109 ? 4.472 6.655 20.054 0.50 19.09 87 ARG A O 1
ATOM 750 O O B ARG A 1 109 ? 4.474 6.662 20.062 0.50 19.04 87 ARG A O 1
ATOM 765 N N . TYR A 1 110 ? 6.038 8.203 19.661 1.00 18.44 88 TYR A N 1
ATOM 766 C CA . TYR A 1 110 ? 5.090 9.245 19.380 1.00 18.57 88 TYR A CA 1
ATOM 767 C C . TYR A 1 110 ? 4.038 8.857 18.391 1.00 18.86 88 TYR A C 1
ATOM 768 O O . TYR A 1 110 ? 2.843 9.173 18.584 1.00 19.78 88 TYR A O 1
ATOM 777 N N . SER A 1 111 ? 4.448 8.179 17.325 1.00 19.75 89 SER A N 1
ATOM 778 C CA . SER A 1 111 ? 3.481 7.819 16.271 1.00 20.13 89 SER A CA 1
ATOM 779 C C A SER A 1 111 ? 2.776 6.492 16.522 0.50 20.12 89 SER A C 1
ATOM 780 C C B SER A 1 111 ? 2.778 6.465 16.436 0.50 19.98 89 SER A C 1
ATOM 781 O O A SER A 1 111 ? 2.278 5.846 15.588 0.50 21.57 89 SER A O 1
ATOM 782 O O B SER A 1 111 ? 2.031 6.059 15.519 0.50 20.73 89 SER A O 1
ATOM 785 N N A GLY A 1 112 ? 2.715 6.103 17.786 0.50 20.71 90 GLY A N 1
ATOM 786 N N B GLY A 1 112 ? 3.005 5.776 17.559 0.50 20.46 90 GLY A N 1
ATOM 787 C CA A GLY A 1 112 ? 1.926 4.948 18.171 0.50 20.66 90 GLY A CA 1
ATOM 788 C CA B GLY A 1 112 ? 2.311 4.513 17.839 0.50 20.63 90 GLY A CA 1
ATOM 789 C C A GLY A 1 112 ? 2.594 3.633 17.871 0.50 21.05 90 GLY A C 1
ATOM 790 C C B GLY A 1 112 ? 3.138 3.261 18.128 0.50 21.29 90 GLY A C 1
ATOM 791 O O A GLY A 1 112 ? 3.818 3.525 17.858 0.50 20.76 90 GLY A O 1
ATOM 792 O O B GLY A 1 112 ? 4.313 3.338 18.464 0.50 19.78 90 GLY A O 1
ATOM 793 N N A GLU A 1 113 ? 1.797 2.604 17.641 0.50 21.68 91 GLU A N 1
ATOM 794 N N B GLU A 1 113 ? 2.484 2.101 18.030 0.50 22.21 91 GLU A N 1
ATOM 795 C CA A GLU A 1 113 ? 2.403 1.306 17.415 0.50 21.96 91 GLU A CA 1
ATOM 796 C CA B GLU A 1 113 ? 3.110 0.787 18.257 0.50 22.67 91 GLU A CA 1
ATOM 797 C C A GLU A 1 113 ? 3.132 1.350 16.097 0.50 22.26 91 GLU A C 1
ATOM 798 C C B GLU A 1 113 ? 4.104 0.458 17.135 0.50 22.80 91 GLU A C 1
ATOM 799 O O A GLU A 1 113 ? 2.763 2.087 15.197 0.50 22.13 91 GLU A O 1
ATOM 800 O O B GLU A 1 113 ? 5.074 -0.280 17.336 0.50 22.98 91 GLU A O 1
ATOM 811 N N A ASP A 1 114 ? 4.194 0.577 15.980 0.50 22.88 92 ASP A N 1
ATOM 812 N N B ASP A 1 114 ? 3.850 1.053 15.975 0.50 23.18 92 ASP A N 1
ATOM 813 C CA A ASP A 1 114 ? 4.940 0.610 14.739 0.50 23.18 92 ASP A CA 1
ATOM 814 C CA B ASP A 1 114 ? 4.604 0.853 14.733 0.50 23.20 92 ASP A CA 1
ATOM 815 C C A ASP A 1 114 ? 5.615 1.971 14.487 0.50 22.93 92 ASP A C 1
ATOM 816 C C B ASP A 1 114 ? 5.619 1.975 14.496 0.50 22.98 92 ASP A C 1
ATOM 817 O O A ASP A 1 114 ? 5.921 2.304 13.338 0.50 23.29 92 ASP A O 1
ATOM 818 O O B ASP A 1 114 ? 6.146 2.141 13.393 0.50 23.19 92 ASP A O 1
ATOM 827 N N . ALA A 1 115 ? 5.869 2.741 15.543 1.00 22.95 93 ALA A N 1
ATOM 828 C CA . ALA A 1 115 ? 6.631 3.972 15.374 1.00 22.54 93 ALA A CA 1
ATOM 829 C C . ALA A 1 115 ? 8.027 3.749 14.805 1.00 22.55 93 ALA A C 1
ATOM 830 O O . ALA A 1 115 ? 8.683 2.736 15.099 1.00 22.70 93 ALA A O 1
ATOM 832 N N . THR A 1 116 ? 8.445 4.707 13.977 1.00 21.91 94 THR A N 1
ATOM 833 C CA . THR A 1 116 ? 9.826 4.810 13.538 1.00 20.60 94 THR A CA 1
ATOM 834 C C . THR A 1 116 ? 10.229 6.284 13.713 1.00 20.80 94 THR A C 1
ATOM 835 O O . THR A 1 116 ? 9.360 7.149 13.898 1.00 20.09 94 THR A O 1
ATOM 839 N N . ASP A 1 117 ? 11.527 6.573 13.645 1.00 20.36 95 ASP A N 1
ATOM 840 C CA . ASP A 1 117 ? 11.978 7.975 13.732 1.00 20.71 95 ASP A CA 1
ATOM 841 C C . ASP A 1 117 ? 11.330 8.892 12.722 1.00 20.34 95 ASP A C 1
ATOM 842 O O . ASP A 1 117 ? 10.904 10.001 13.013 1.00 19.63 95 ASP A O 1
ATOM 847 N N . GLN A 1 118 ? 11.272 8.446 11.484 1.00 20.17 96 GLN A N 1
ATOM 848 C CA . GLN A 1 118 ? 10.706 9.227 10.449 1.00 20.80 96 GLN A CA 1
ATOM 849 C C . GLN A 1 118 ? 9.214 9.496 10.640 1.00 20.32 96 GLN A C 1
ATOM 850 O O . GLN A 1 118 ? 8.757 10.602 10.383 1.00 19.37 96 GLN A O 1
ATOM 856 N N . LYS A 1 119 ? 8.448 8.472 10.995 1.00 20.23 97 LYS A N 1
ATOM 857 C CA . LYS A 1 119 ? 7.024 8.665 11.232 1.00 19.54 97 LYS A CA 1
ATOM 858 C C . LYS A 1 119 ? 6.807 9.572 12.448 1.00 18.70 97 LYS A C 1
ATOM 859 O O . LYS A 1 119 ? 5.890 10.382 12.450 1.00 18.42 97 LYS A O 1
ATOM 865 N N . ASN A 1 120 ? 7.621 9.391 13.475 1.00 18.00 98 ASN A N 1
ATOM 866 C CA . ASN A 1 120 ? 7.560 10.304 14.619 1.00 17.44 98 ASN A CA 1
ATOM 867 C C . ASN A 1 120 ? 7.819 11.759 14.215 1.00 18.22 98 ASN A C 1
ATOM 868 O O . ASN A 1 120 ? 7.067 12.657 14.615 1.00 17.79 98 ASN A O 1
ATOM 873 N N . LEU A 1 121 ? 8.863 12.021 13.435 1.00 18.27 99 LEU A N 1
ATOM 874 C CA . LEU A 1 121 ? 9.147 13.425 13.080 1.00 19.06 99 LEU A CA 1
ATOM 875 C C . LEU A 1 121 ? 8.114 13.974 12.132 1.00 18.02 99 LEU A C 1
ATOM 876 O O . LEU A 1 121 ? 7.747 15.139 12.200 1.00 17.75 99 LEU A O 1
ATOM 881 N N . GLN A 1 122 ? 7.596 13.113 11.254 1.00 18.17 100 GLN A N 1
ATOM 882 C CA . GLN A 1 122 ? 6.569 13.575 10.366 1.00 18.13 100 GLN A CA 1
ATOM 883 C C . GLN A 1 122 ? 5.298 13.911 11.136 1.00 16.88 100 GLN A C 1
ATOM 884 O O . GLN A 1 122 ? 4.634 14.872 10.820 1.00 18.61 100 GLN A O 1
ATOM 894 N N . LYS A 1 123 ? 4.995 13.156 12.175 1.00 17.12 101 LYS A N 1
ATOM 895 C CA . LYS A 1 123 ? 3.801 13.407 12.977 1.00 17.08 101 LYS A CA 1
ATOM 896 C C . LYS A 1 123 ? 3.961 14.738 13.737 1.00 17.72 101 LYS A C 1
ATOM 897 O O . LYS A 1 123 ? 3.018 15.537 13.799 1.00 19.04 101 LYS A O 1
ATOM 903 N N . LEU A 1 124 ? 5.173 15.007 14.211 1.00 17.63 102 LEU A N 1
ATOM 904 C CA . LEU A 1 124 ? 5.426 16.270 14.897 1.00 16.73 102 LEU A CA 1
ATOM 905 C C . LEU A 1 124 ? 5.276 17.458 13.921 1.00 17.01 102 LEU A C 1
ATOM 906 O O . LEU A 1 124 ? 4.697 18.485 14.246 1.00 17.31 102 LEU A O 1
ATOM 911 N N . LEU A 1 125 ? 5.801 17.332 12.721 1.00 17.06 103 LEU A N 1
ATOM 912 C CA . LEU A 1 125 ? 5.604 18.393 11.749 1.00 17.67 103 LEU A CA 1
ATOM 913 C C . LEU A 1 125 ? 4.127 18.643 11.472 1.00 18.08 103 LEU A C 1
ATOM 914 O O . LEU A 1 125 ? 3.676 19.786 11.373 1.00 18.33 103 LEU A O 1
ATOM 919 N N . GLU A 1 126 ? 3.370 17.563 11.305 1.00 17.64 104 GLU A N 1
ATOM 920 C CA . GLU A 1 126 ? 1.954 17.708 11.078 1.00 18.48 104 GLU A CA 1
ATOM 921 C C . GLU A 1 126 ? 1.265 18.396 12.279 1.00 17.57 104 GLU A C 1
ATOM 922 O O . GLU A 1 126 ? 0.479 19.343 12.097 1.00 18.36 104 GLU A O 1
ATOM 928 N N . THR A 1 127 ? 1.614 17.981 13.481 1.00 17.39 105 THR A N 1
ATOM 929 C CA . THR A 1 127 ? 1.026 18.523 14.657 1.00 17.49 105 THR A CA 1
ATOM 930 C C . THR A 1 127 ? 1.337 20.029 14.750 1.00 18.54 105 THR A C 1
ATOM 931 O O . THR A 1 127 ? 0.556 20.782 15.286 1.00 19.25 105 THR A O 1
ATOM 947 N N . LYS A 1 129 ? 2.029 22.155 12.162 1.00 18.89 107 LYS A N 1
ATOM 948 C CA . LYS A 1 129 ? 2.016 22.859 10.909 1.00 18.73 107 LYS A CA 1
ATOM 949 C C . LYS A 1 129 ? 1.477 24.272 10.976 1.00 18.65 107 LYS A C 1
ATOM 950 O O . LYS A 1 129 ? 1.778 25.065 10.108 1.00 20.51 107 LYS A O 1
ATOM 956 N N . ASP A 1 130 ? 0.594 24.544 11.931 1.00 19.02 108 ASP A N 1
ATOM 957 C CA . ASP A 1 130 ? 0.047 25.895 12.045 1.00 19.74 108 ASP A CA 1
ATOM 958 C C . ASP A 1 130 ? 0.615 26.727 13.185 1.00 20.10 108 ASP A C 1
ATOM 959 O O . ASP A 1 130 ? 0.125 27.817 13.471 1.00 20.96 108 ASP A O 1
ATOM 964 N N . VAL A 1 131 ? 1.671 26.248 13.814 1.00 18.65 109 VAL A N 1
ATOM 965 C CA . VAL A 1 131 ? 2.342 27.032 14.860 1.00 18.62 109 VAL A CA 1
ATOM 966 C C . VAL A 1 131 ? 3.240 28.099 14.182 1.00 19.04 109 VAL A C 1
ATOM 967 O O . VAL A 1 131 ? 4.068 27.793 13.338 1.00 18.37 109 VAL A O 1
ATOM 971 N N . PRO A 1 132 ? 3.058 29.362 14.530 1.00 18.75 110 PRO A N 1
ATOM 972 C CA . PRO A 1 132 ? 3.838 30.439 13.918 1.00 19.18 110 PRO A CA 1
ATOM 973 C C . PRO A 1 132 ? 5.334 30.236 14.185 1.00 18.62 110 PRO A C 1
ATOM 974 O O . PRO A 1 132 ? 5.734 29.634 15.220 1.00 18.35 110 PRO A O 1
ATOM 978 N N . ASP A 1 133 ? 6.134 30.759 13.250 1.00 19.15 111 ASP A N 1
ATOM 979 C CA . ASP A 1 133 ? 7.573 30.613 13.253 1.00 19.81 111 ASP A CA 1
ATOM 980 C C . ASP A 1 133 ? 8.265 30.973 14.540 1.00 19.73 111 ASP A C 1
ATOM 981 O O . ASP A 1 133 ? 9.292 30.348 14.864 1.00 20.95 111 ASP A O 1
ATOM 986 N N . ASP A 1 134 ? 7.753 31.937 15.302 1.00 18.33 112 ASP A N 1
ATOM 987 C CA . ASP A 1 134 ? 8.426 32.378 16.502 1.00 18.33 112 ASP A CA 1
ATOM 988 C C . ASP A 1 134 ? 7.937 31.699 17.734 1.00 17.18 112 ASP A C 1
ATOM 989 O O . ASP A 1 134 ? 8.314 32.066 18.816 1.00 17.21 112 ASP A O 1
ATOM 994 N N . GLN A 1 135 ? 7.092 30.669 17.559 1.00 16.85 113 GLN A N 1
ATOM 995 C CA . GLN A 1 135 ? 6.551 29.951 18.704 1.00 17.80 113 GLN A CA 1
ATOM 996 C C . GLN A 1 135 ? 6.887 28.461 18.677 1.00 17.26 113 GLN A C 1
ATOM 997 O O . GLN A 1 135 ? 6.261 27.679 19.361 1.00 18.03 113 GLN A O 1
ATOM 1003 N N . ARG A 1 136 ? 7.928 28.125 17.938 1.00 16.95 114 ARG A N 1
ATOM 1004 C CA . ARG A 1 136 ? 8.329 26.720 17.731 1.00 17.09 114 ARG A CA 1
ATOM 1005 C C . ARG A 1 136 ? 9.503 26.251 18.629 1.00 17.82 114 ARG A C 1
ATOM 1006 O O . ARG A 1 136 ? 10.214 25.316 18.274 1.00 18.09 114 ARG A O 1
ATOM 1014 N N . GLN A 1 137 ? 9.677 26.915 19.761 1.00 16.84 115 GLN A N 1
ATOM 1015 C CA . GLN A 1 137 ? 10.703 26.548 20.730 1.00 17.58 115 GLN A CA 1
ATOM 1016 C C . GLN A 1 137 ? 10.544 25.122 21.209 1.00 16.99 115 GLN A C 1
ATOM 1017 O O . GLN A 1 137 ? 9.431 24.667 21.468 1.00 18.12 115 GLN A O 1
ATOM 1023 N N . ALA A 1 138 ? 11.674 24.452 21.414 1.00 15.85 116 ALA A N 1
ATOM 1024 C CA . ALA A 1 138 ? 11.689 23.114 21.984 1.00 16.93 116 ALA A CA 1
ATOM 1025 C C . ALA A 1 138 ? 13.013 22.864 22.653 1.00 17.48 116 ALA A C 1
ATOM 1026 O O . ALA A 1 138 ? 13.976 23.595 22.433 1.00 18.14 116 ALA A O 1
ATOM 1028 N N . ARG A 1 139 ? 13.064 21.842 23.525 1.00 16.81 117 ARG A N 1
ATOM 1029 C CA . ARG A 1 139 ? 14.322 21.428 24.116 1.00 17.51 117 ARG A CA 1
ATOM 1030 C C . ARG A 1 139 ? 14.410 19.941 24.098 1.00 17.02 117 ARG A C 1
ATOM 1031 O O . ARG A 1 139 ? 13.455 19.245 24.345 1.00 16.96 117 ARG A O 1
ATOM 1039 N N . PHE A 1 140 ? 15.590 19.444 23.791 1.00 15.38 118 PHE A N 1
ATOM 1040 C CA . PHE A 1 140 ? 15.911 18.055 24.103 1.00 15.74 118 PHE A CA 1
ATOM 1041 C C . PHE A 1 140 ? 16.321 18.023 25.560 1.00 15.67 118 PHE A C 1
ATOM 1042 O O . PHE A 1 140 ? 16.976 18.928 26.070 1.00 16.27 118 PHE A O 1
ATOM 1050 N N . HIS A 1 141 ? 15.943 16.937 26.235 1.00 15.53 119 HIS A N 1
ATOM 1051 C CA . HIS A 1 141 ? 16.262 16.684 27.623 1.00 15.81 119 HIS A CA 1
ATOM 1052 C C . HIS A 1 141 ? 16.914 15.323 27.801 1.00 15.68 119 HIS A C 1
ATOM 1053 O O . HIS A 1 141 ? 16.498 14.361 27.184 1.00 17.81 119 HIS A O 1
ATOM 1060 N N . CYS A 1 142 ? 17.932 15.278 28.667 1.00 15.98 120 CYS A N 1
ATOM 1061 C CA . CYS A 1 142 ? 18.526 14.022 29.146 1.00 16.86 120 CYS A CA 1
ATOM 1062 C C . CYS A 1 142 ? 18.602 14.096 30.649 1.00 17.55 120 CYS A C 1
ATOM 1063 O O . CYS A 1 142 ? 19.303 14.909 31.189 1.00 17.59 120 CYS A O 1
ATOM 1066 N N . VAL A 1 143 ? 17.911 13.175 31.299 1.00 16.90 121 VAL A N 1
ATOM 1067 C CA . VAL A 1 143 ? 18.001 13.104 32.740 1.00 18.13 121 VAL A CA 1
ATOM 1068 C C . VAL A 1 143 ? 18.714 11.808 33.131 1.00 17.47 121 VAL A C 1
ATOM 1069 O O . VAL A 1 143 ? 18.223 10.711 32.862 1.00 19.02 121 VAL A O 1
ATOM 1073 N N . LEU A 1 144 ? 19.843 11.980 33.789 1.00 16.26 122 LEU A N 1
ATOM 1074 C CA . LEU A 1 144 ? 20.677 10.886 34.253 1.00 17.20 122 LEU A CA 1
ATOM 1075 C C . LEU A 1 144 ? 20.572 10.759 35.735 1.00 17.11 122 LEU A C 1
ATOM 1076 O O . LEU A 1 144 ? 20.611 11.768 36.431 1.00 17.81 122 LEU A O 1
ATOM 1084 N N . VAL A 1 145 ? 20.391 9.549 36.231 1.00 16.30 123 VAL A N 1
ATOM 1085 C CA . VAL A 1 145 ? 20.330 9.316 37.647 1.00 16.99 123 VAL A CA 1
ATOM 1086 C C . VAL A 1 145 ? 21.302 8.254 38.099 1.00 17.21 123 VAL A C 1
ATOM 1087 O O . VAL A 1 145 ? 21.653 7.377 37.354 1.00 16.84 123 VAL A O 1
ATOM 1091 N N . TYR A 1 146 ? 21.744 8.383 39.324 1.00 15.75 124 TYR A N 1
ATOM 1092 C CA . TYR A 1 146 ? 22.675 7.420 39.900 1.00 16.27 124 TYR A CA 1
ATOM 1093 C C . TYR A 1 146 ? 22.140 7.023 41.285 1.00 15.89 124 TYR A C 1
ATOM 1094 O O . TYR A 1 146 ? 22.015 7.835 42.174 1.00 16.49 124 TYR A O 1
ATOM 1103 N N . LEU A 1 147 ? 21.712 5.765 41.406 1.00 15.99 125 LEU A N 1
ATOM 1104 C CA . LEU A 1 147 ? 21.159 5.189 42.603 1.00 17.01 125 LEU A CA 1
ATOM 1105 C C . LEU A 1 147 ? 22.173 4.284 43.302 1.00 16.98 125 LEU A C 1
ATOM 1106 O O . LEU A 1 147 ? 22.758 3.406 42.669 1.00 18.32 125 LEU A O 1
ATOM 1111 N N . ARG A 1 148 ? 22.304 4.418 44.609 1.00 17.20 126 ARG A N 1
ATOM 1112 C CA . ARG A 1 148 ? 23.268 3.575 45.339 1.00 16.85 126 ARG A CA 1
ATOM 1113 C C . ARG A 1 148 ? 22.818 2.133 45.517 1.00 17.17 126 ARG A C 1
ATOM 1114 O O . ARG A 1 148 ? 23.680 1.220 45.580 1.00 17.89 126 ARG A O 1
ATOM 1122 N N . HIS A 1 149 ? 21.504 1.930 45.578 1.00 16.40 127 HIS A N 1
ATOM 1123 C CA . HIS A 1 149 ? 20.861 0.627 45.674 1.00 16.48 127 HIS A CA 1
ATOM 1124 C C . HIS A 1 149 ? 19.403 0.835 45.326 1.00 16.64 127 HIS A C 1
ATOM 1125 O O . HIS A 1 149 ? 18.964 1.987 45.183 1.00 16.79 127 HIS A O 1
ATOM 1132 N N . ALA A 1 150 ? 18.633 -0.221 45.187 1.00 16.57 128 ALA A N 1
ATOM 1133 C CA . ALA A 1 150 ? 17.262 -0.104 44.686 1.00 16.80 128 ALA A CA 1
ATOM 1134 C C . ALA A 1 150 ? 16.368 0.774 45.558 1.00 16.19 128 ALA A C 1
ATOM 1135 O O . ALA A 1 150 ? 15.438 1.368 45.056 1.00 18.55 128 ALA A O 1
ATOM 1137 N N . GLU A 1 151 ? 16.683 0.837 46.845 1.00 17.40 129 GLU A N 1
ATOM 1138 C CA . GLU A 1 151 ? 15.906 1.577 47.860 1.00 17.97 129 GLU A CA 1
ATOM 1139 C C . GLU A 1 151 ? 16.509 2.930 48.270 1.00 17.17 129 GLU A C 1
ATOM 1140 O O . GLU A 1 151 ? 16.063 3.527 49.242 1.00 17.30 129 GLU A O 1
ATOM 1151 N N . ASP A 1 152 ? 17.535 3.373 47.572 1.00 15.41 130 ASP A N 1
ATOM 1152 C CA . ASP A 1 152 ? 18.194 4.652 47.897 1.00 15.94 130 ASP A CA 1
ATOM 1153 C C . ASP A 1 152 ? 17.153 5.772 47.767 1.00 16.22 130 ASP A C 1
ATOM 1154 O O . ASP A 1 152 ? 16.654 5.990 46.684 1.00 17.27 130 ASP A O 1
ATOM 1159 N N . PRO A 1 153 ? 16.857 6.512 48.832 1.00 15.09 131 PRO A N 1
ATOM 1160 C CA . PRO A 1 153 ? 15.825 7.555 48.738 1.00 15.58 131 PRO A CA 1
ATOM 1161 C C . PRO A 1 153 ? 16.288 8.870 48.109 1.00 16.27 131 PRO A C 1
ATOM 1162 O O . PRO A 1 153 ? 15.452 9.754 47.847 1.00 15.92 131 PRO A O 1
ATOM 1166 N N . THR A 1 154 ? 17.573 8.979 47.840 1.00 15.17 132 THR A N 1
ATOM 1167 C CA . THR A 1 154 ? 18.160 10.214 47.364 1.00 16.59 132 THR A CA 1
ATOM 1168 C C . THR A 1 154 ? 19.161 9.987 46.204 1.00 16.94 132 THR A C 1
ATOM 1169 O O . THR A 1 154 ? 20.351 10.281 46.308 1.00 17.59 132 THR A O 1
ATOM 1176 N N . PRO A 1 155 ? 18.699 9.483 45.083 1.00 16.71 133 PRO A N 1
ATOM 1177 C CA . PRO A 1 155 ? 19.609 9.346 43.967 1.00 16.50 133 PRO A CA 1
ATOM 1178 C C . PRO A 1 155 ? 20.160 10.688 43.547 1.00 17.86 133 PRO A C 1
ATOM 1179 O O . PRO A 1 155 ? 19.531 11.742 43.752 1.00 17.64 133 PRO A O 1
ATOM 1183 N N . LEU A 1 156 ? 21.354 10.678 42.978 1.00 16.98 134 LEU A N 1
ATOM 1184 C CA . LEU A 1 156 ? 21.895 11.842 42.282 1.00 15.88 134 LEU A CA 1
ATOM 1185 C C . LEU A 1 156 ? 21.123 12.017 40.952 1.00 16.54 134 LEU A C 1
ATOM 1186 O O . LEU A 1 156 ? 20.934 11.029 40.211 1.00 17.45 134 LEU A O 1
ATOM 1191 N N . VAL A 1 157 ? 20.751 13.268 40.635 1.00 18.19 135 VAL A N 1
ATOM 1192 C CA . VAL A 1 157 ? 20.074 13.616 39.383 1.00 18.65 135 VAL A CA 1
ATOM 1193 C C . VAL A 1 157 ? 20.890 14.670 38.591 1.00 19.73 135 VAL A C 1
ATOM 1194 O O . VAL A 1 157 ? 21.403 15.715 39.131 1.00 20.70 135 VAL A O 1
ATOM 1198 N N . CYS A 1 158 ? 21.023 14.434 37.321 1.00 18.02 136 CYS A N 1
ATOM 1199 C CA . CYS A 1 158 ? 21.793 15.312 36.469 1.00 18.21 136 CYS A CA 1
ATOM 1200 C C . CYS A 1 158 ? 20.896 15.563 35.261 1.00 19.23 136 CYS A C 1
ATOM 1201 O O . CYS A 1 158 ? 20.691 14.646 34.434 1.00 19.63 136 CYS A O 1
ATOM 1204 N N . HIS A 1 159 ? 20.372 16.765 35.119 1.00 17.72 137 HIS A N 1
ATOM 1205 C CA . HIS A 1 159 ? 19.440 17.057 34.008 1.00 18.00 137 HIS A CA 1
ATOM 1206 C C . HIS A 1 159 ? 20.047 18.013 33.046 1.00 17.09 137 HIS A C 1
ATOM 1207 O O . HIS A 1 159 ? 20.266 19.187 33.408 1.00 20.41 137 HIS A O 1
ATOM 1214 N N . GLY A 1 160 ? 20.384 17.500 31.880 1.00 16.50 138 GLY A N 1
ATOM 1215 C CA . GLY A 1 160 ? 20.842 18.331 30.793 1.00 17.91 138 GLY A CA 1
ATOM 1216 C C . GLY A 1 160 ? 19.733 18.647 29.832 1.00 17.03 138 GLY A C 1
ATOM 1217 O O . GLY A 1 160 ? 18.827 17.856 29.519 1.00 17.32 138 GLY A O 1
ATOM 1218 N N . SER A 1 161 ? 19.815 19.853 29.316 1.00 16.35 139 SER A N 1
ATOM 1219 C CA . SER A 1 161 ? 18.895 20.265 28.277 1.00 16.85 139 SER A CA 1
ATOM 1220 C C . SER A 1 161 ? 19.549 21.033 27.178 1.00 18.52 139 SER A C 1
ATOM 1221 O O . SER A 1 161 ? 20.602 21.628 27.373 1.00 20.07 139 SER A O 1
ATOM 1224 N N . TRP A 1 162 ? 18.875 21.127 26.045 1.00 16.56 140 TRP A N 1
ATOM 1225 C CA . TRP A 1 162 ? 19.465 21.754 24.898 1.00 16.97 140 TRP A CA 1
ATOM 1226 C C . TRP A 1 162 ? 18.359 22.429 24.095 1.00 17.21 140 TRP A C 1
ATOM 1227 O O . TRP A 1 162 ? 17.509 21.771 23.563 1.00 16.12 140 TRP A O 1
ATOM 1238 N N . PRO A 1 163 ? 18.322 23.750 24.054 1.00 16.34 141 PRO A N 1
ATOM 1239 C CA . PRO A 1 163 ? 17.261 24.431 23.317 1.00 17.00 141 PRO A CA 1
ATOM 1240 C C . PRO A 1 163 ? 17.444 24.542 21.831 1.00 16.61 141 PRO A C 1
ATOM 1241 O O . PRO A 1 163 ? 18.558 24.636 21.305 1.00 17.78 141 PRO A O 1
ATOM 1245 N N . GLY A 1 164 ? 16.309 24.575 21.131 1.00 14.88 142 GLY A N 1
ATOM 1246 C CA . GLY A 1 164 ? 16.299 24.754 19.721 1.00 15.80 142 GLY A CA 1
ATOM 1247 C C . GLY A 1 164 ? 14.919 25.162 19.253 1.00 15.41 142 GLY A C 1
ATOM 1248 O O . GLY A 1 164 ? 14.078 25.632 20.023 1.00 16.26 142 GLY A O 1
ATOM 1249 N N . VAL A 1 165 ? 14.728 25.030 17.953 1.00 16.52 143 VAL A N 1
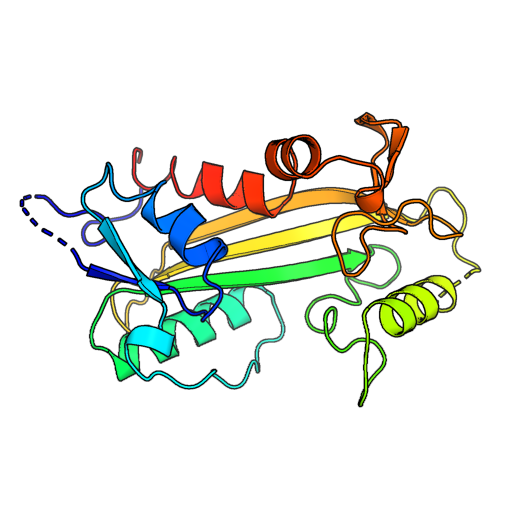ATOM 1250 C CA . VAL A 1 165 ? 13.490 25.456 17.259 1.00 18.17 143 VAL A CA 1
ATOM 1251 C C . VAL A 1 165 ? 13.105 24.366 16.297 1.00 18.02 143 VAL A C 1
ATOM 1252 O O . VAL A 1 165 ? 13.942 23.863 15.552 1.00 18.25 143 VAL A O 1
ATOM 1256 N N . ILE A 1 166 ? 11.827 23.984 16.244 1.00 16.82 144 ILE A N 1
ATOM 1257 C CA . ILE A 1 166 ? 11.427 22.949 15.289 1.00 17.30 144 ILE A CA 1
ATOM 1258 C C . ILE A 1 166 ? 11.285 23.553 13.891 1.00 17.44 144 ILE A C 1
ATOM 1259 O O . ILE A 1 166 ? 10.640 24.549 13.717 1.00 17.74 144 ILE A O 1
ATOM 1264 N N . THR A 1 167 ? 11.905 22.907 12.922 1.00 16.87 145 THR A N 1
ATOM 1265 C CA . THR A 1 167 ? 11.814 23.359 11.535 1.00 17.25 145 THR A CA 1
ATOM 1266 C C . THR A 1 167 ? 10.444 22.983 10.967 1.00 17.87 145 THR A C 1
ATOM 1267 O O . THR A 1 167 ? 9.595 22.362 11.663 1.00 17.93 145 THR A O 1
ATOM 1271 N N . ARG A 1 168 ? 10.226 23.360 9.698 1.00 18.06 146 ARG A N 1
ATOM 1272 C CA . ARG A 1 168 ? 9.027 22.923 8.983 1.00 19.23 146 ARG A CA 1
ATOM 1273 C C . ARG A 1 168 ? 9.322 21.768 8.025 1.00 20.19 146 ARG A C 1
ATOM 1274 O O . ARG A 1 168 ? 8.380 21.190 7.474 1.00 20.07 146 AR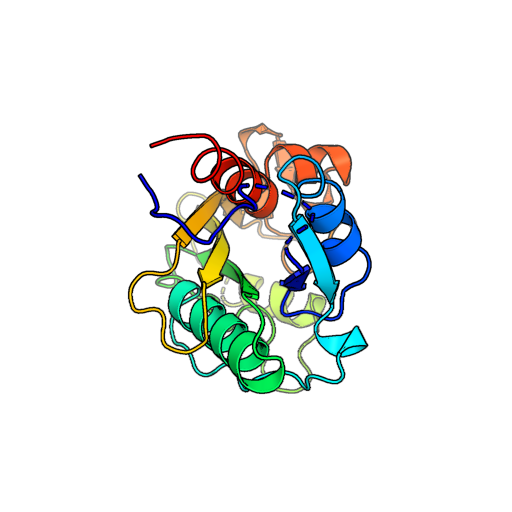G A O 1
ATOM 1282 N N . GLU A 1 169 ? 10.615 21.496 7.791 1.00 20.19 147 GLU A N 1
ATOM 1283 C CA . GLU A 1 169 ? 11.057 20.415 6.949 1.00 20.39 147 GLU A CA 1
ATOM 1284 C C . GLU A 1 169 ? 12.318 19.787 7.461 1.00 19.60 147 GLU A C 1
ATOM 1285 O O . GLU A 1 169 ? 13.123 20.463 8.064 1.00 19.67 147 GLU A O 1
ATOM 1295 N N . PRO A 1 170 ? 12.535 18.509 7.210 1.00 18.68 148 PRO A N 1
ATOM 1296 C CA . PRO A 1 170 ? 13.783 17.908 7.664 1.00 18.73 148 PRO A CA 1
ATOM 1297 C C . PRO A 1 170 ? 14.991 18.368 6.875 1.00 18.75 148 PRO A C 1
ATOM 1298 O O . PRO A 1 170 ? 14.948 18.529 5.634 1.00 19.08 148 PRO A O 1
ATOM 1302 N N . ALA A 1 171 ? 16.091 18.527 7.600 1.00 18.39 149 ALA A N 1
ATOM 1303 C CA . ALA A 1 171 ? 17.363 18.864 7.003 1.00 18.80 149 ALA A CA 1
ATOM 1304 C C . ALA A 1 171 ? 18.420 18.069 7.719 1.00 18.45 149 ALA A C 1
ATOM 1305 O O . ALA A 1 171 ? 18.456 18.044 8.965 1.00 17.54 149 ALA A O 1
ATOM 1307 N N . GLY A 1 172 ? 19.239 17.360 6.933 1.00 18.29 150 GLY A N 1
ATOM 1308 C CA . GLY A 1 172 ? 20.321 16.568 7.481 1.00 19.11 150 GLY A CA 1
ATOM 1309 C C . GLY A 1 172 ? 19.971 15.111 7.717 1.00 18.54 150 GLY A C 1
ATOM 1310 O O . GLY A 1 172 ? 18.811 14.783 7.916 1.00 18.80 150 GLY A O 1
ATOM 1311 N N . THR A 1 173 ? 20.972 14.237 7.730 1.00 19.06 151 THR A N 1
ATOM 1312 C CA . THR A 1 173 ? 20.747 12.798 7.917 1.00 19.40 151 THR A CA 1
ATOM 1313 C C . THR A 1 173 ? 21.625 12.205 8.992 1.00 19.68 151 THR A C 1
ATOM 1314 O O . THR A 1 173 ? 21.667 10.997 9.182 1.00 19.36 151 THR A O 1
ATOM 1318 N N . GLY A 1 174 ? 22.285 13.056 9.762 1.00 19.03 152 GLY A N 1
ATOM 1319 C CA . GLY A 1 174 ? 23.064 12.583 10.883 1.00 19.08 152 GLY A CA 1
ATOM 1320 C C . GLY A 1 174 ? 22.183 12.375 12.114 1.00 18.79 152 GLY A C 1
ATOM 1321 O O . GLY A 1 174 ? 20.996 12.662 12.084 1.00 19.75 152 GLY A O 1
ATOM 1322 N N . GLY A 1 175 ? 22.753 11.867 13.203 1.00 18.91 153 GLY A N 1
ATOM 1323 C CA . GLY A 1 175 ? 21.994 11.610 14.409 1.00 19.22 153 GLY A CA 1
ATOM 1324 C C . GLY A 1 175 ? 20.839 10.656 14.180 1.00 19.70 153 GLY A C 1
ATOM 1325 O O . GLY A 1 175 ? 20.915 9.781 13.306 1.00 19.54 153 GLY A O 1
ATOM 1326 N N . PHE A 1 176 ? 19.762 10.865 14.933 1.00 18.18 154 PHE A N 1
ATOM 1327 C CA . PHE A 1 176 ? 18.569 10.018 14.883 1.00 18.86 154 PHE A CA 1
ATOM 1328 C C . PHE A 1 176 ? 17.357 10.769 15.420 1.00 18.19 154 PHE A C 1
ATOM 1329 O O . PHE A 1 176 ? 17.447 11.909 15.840 1.00 18.50 154 PHE A O 1
ATOM 1337 N N . GLY A 1 177 ? 16.203 10.117 15.404 1.00 18.96 155 GLY A N 1
ATOM 1338 C CA . GLY A 1 177 ? 15.010 10.652 16.032 1.00 18.90 155 GLY A CA 1
ATOM 1339 C C . GLY A 1 177 ? 14.571 11.952 15.382 1.00 18.43 155 GLY A C 1
ATOM 1340 O O . GLY A 1 177 ? 14.518 12.036 14.185 1.00 17.77 155 GLY A O 1
ATOM 1341 N N . TYR A 1 178 ? 14.343 12.994 16.191 1.00 17.30 156 TYR A N 1
ATOM 1342 C CA . TYR A 1 178 ? 13.880 14.274 15.699 1.00 16.07 156 TYR A CA 1
ATOM 1343 C C . TYR A 1 178 ? 14.989 15.188 15.253 1.00 16.34 156 TYR A C 1
ATOM 1344 O O . TYR A 1 178 ? 14.727 16.320 14.953 1.00 16.85 156 TYR A O 1
ATOM 1353 N N . ASP A 1 179 ? 16.212 14.681 15.239 1.00 15.78 157 ASP A N 1
ATOM 1354 C CA . ASP A 1 179 ? 17.360 15.545 14.941 1.00 16.82 157 ASP A CA 1
ATOM 1355 C C . ASP A 1 179 ? 17.184 16.332 13.624 1.00 16.41 157 ASP A C 1
ATOM 1356 O O . ASP A 1 179 ? 17.512 17.508 13.571 1.00 16.68 157 ASP A O 1
ATOM 1361 N N . PRO A 1 180 ? 16.646 15.738 12.557 1.00 16.15 158 PRO A N 1
ATOM 1362 C CA . PRO A 1 180 ? 16.472 16.491 11.299 1.00 16.24 158 PRO A CA 1
ATOM 1363 C C . PRO A 1 180 ? 15.499 17.663 11.317 1.00 15.97 158 PRO A C 1
ATOM 1364 O O . PRO A 1 180 ? 15.504 18.463 10.380 1.00 17.77 158 PRO A O 1
ATOM 1368 N N . ILE A 1 181 ? 14.691 17.789 12.399 1.00 15.81 159 ILE A N 1
ATOM 1369 C CA . ILE A 1 181 ? 13.781 18.900 12.507 1.00 16.28 159 ILE A CA 1
A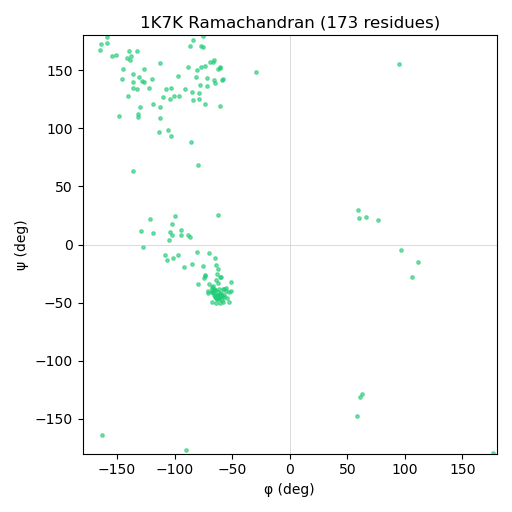TOM 1370 C C . ILE A 1 181 ? 14.066 19.769 13.709 1.00 15.87 159 ILE A C 1
ATOM 1371 O O . ILE A 1 181 ? 13.247 20.623 14.028 1.00 16.82 159 ILE A O 1
ATOM 1376 N N . PHE A 1 182 ? 15.206 19.519 14.365 1.00 15.61 160 PHE A N 1
ATOM 1377 C CA . PHE A 1 182 ? 15.600 20.304 15.541 1.00 15.89 160 PHE A CA 1
ATOM 1378 C C . PHE A 1 182 ? 16.683 21.312 15.144 1.00 16.32 160 PHE A C 1
ATOM 1379 O O . PHE A 1 182 ? 17.835 20.959 15.107 1.00 16.47 160 PHE A O 1
ATOM 1387 N N . PHE A 1 183 ? 16.270 22.528 14.807 1.00 16.70 161 PHE A N 1
ATOM 1388 C CA . PHE A 1 183 ? 17.214 23.570 14.445 1.00 16.86 161 PHE A CA 1
ATOM 1389 C C . PHE A 1 183 ? 17.890 24.180 15.667 1.00 16.40 161 PHE A C 1
ATOM 1390 O O . PHE A 1 183 ? 17.261 24.451 16.679 1.00 16.44 161 PHE A O 1
ATOM 1398 N N . VAL A 1 184 ? 19.201 24.403 15.578 1.00 15.00 162 VAL A N 1
ATOM 1399 C CA . VAL A 1 184 ? 19.982 24.976 16.649 1.00 16.41 162 VAL A CA 1
ATOM 1400 C C . VAL A 1 184 ? 20.475 26.344 16.199 1.00 16.47 162 VAL A C 1
ATOM 1401 O O . VAL A 1 184 ? 21.460 26.447 15.493 1.00 15.72 162 VAL A O 1
ATOM 1405 N N . PRO A 1 185 ? 19.772 27.398 16.591 1.00 16.06 163 PRO A N 1
ATOM 1406 C CA . PRO A 1 185 ? 20.163 28.737 16.125 1.00 16.51 163 PRO A CA 1
ATOM 1407 C C . PRO A 1 185 ? 21.651 29.090 16.331 1.00 16.75 163 PRO A C 1
ATOM 1408 O O . PRO A 1 185 ? 22.240 29.716 15.442 1.00 17.86 163 PRO A O 1
ATOM 1412 N N . SER A 1 186 ? 22.248 28.716 17.454 1.00 17.05 164 SER A N 1
ATOM 1413 C CA . SER A 1 186 ? 23.632 29.079 17.658 1.00 17.82 164 SER A CA 1
ATOM 1414 C C . SER A 1 186 ? 24.548 28.465 16.611 1.00 16.93 164 SER A C 1
ATOM 1415 O O . SER A 1 186 ? 25.660 28.956 16.391 1.00 17.79 164 SER A O 1
ATOM 1418 N N . GLU A 1 187 ? 24.089 27.395 15.967 1.00 17.14 165 GLU A N 1
ATOM 1419 C CA .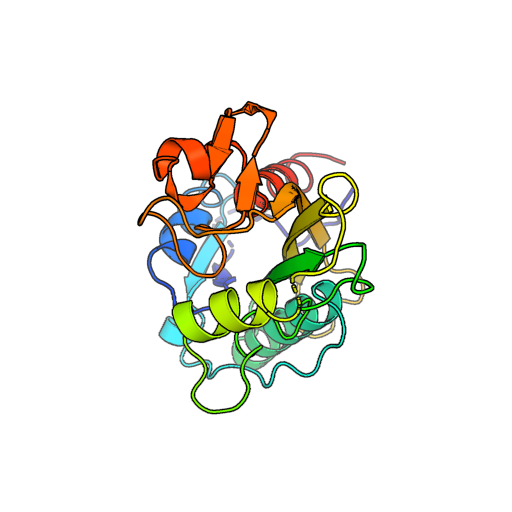 GLU A 1 187 ? 24.921 26.712 14.983 1.00 16.75 165 GLU A CA 1
ATOM 1420 C C . GLU A 1 187 ? 24.442 26.940 13.579 1.00 16.91 165 GLU A C 1
ATOM 1421 O O . GLU A 1 187 ? 25.117 26.567 12.634 1.00 17.22 165 GLU A O 1
ATOM 1427 N N . GLY A 1 188 ? 23.278 27.548 13.440 1.00 16.52 166 GLY A N 1
ATOM 1428 C CA . GLY A 1 188 ? 22.661 27.776 12.155 1.00 17.21 166 GLY A CA 1
ATOM 1429 C C . GLY A 1 188 ? 22.377 26.515 11.342 1.00 18.23 166 GLY A C 1
ATOM 1430 O O . GLY A 1 188 ? 22.396 26.560 10.114 1.00 18.95 166 GLY A O 1
ATOM 1431 N N . LYS A 1 189 ? 22.129 25.394 12.012 1.00 18.19 167 LYS A N 1
ATOM 1432 C CA . LYS A 1 189 ? 21.781 24.154 11.326 1.00 18.42 167 LYS A CA 1
ATOM 1433 C C . LYS A 1 189 ? 21.073 23.236 12.276 1.00 18.29 167 LYS A C 1
ATOM 1434 O O . LYS A 1 189 ? 20.977 23.525 13.449 1.00 17.88 167 LYS A O 1
ATOM 1440 N N . THR A 1 190 ? 20.569 22.123 11.774 1.00 17.88 168 THR A N 1
ATOM 1441 C CA . THR A 1 190 ? 19.879 21.210 12.664 1.00 16.68 168 THR A CA 1
ATOM 1442 C C . THR A 1 190 ? 20.837 20.250 13.315 1.00 16.13 168 THR A C 1
ATOM 1443 O O . THR A 1 190 ? 21.968 20.090 12.919 1.00 16.63 168 THR A O 1
ATOM 1447 N N . ALA A 1 191 ? 20.322 19.519 14.283 1.00 15.01 169 ALA A N 1
ATOM 1448 C CA . ALA A 1 191 ? 21.075 18.542 15.003 1.00 15.93 169 ALA A CA 1
ATOM 1449 C C . ALA A 1 191 ? 21.552 17.455 14.051 1.00 16.80 169 ALA A C 1
ATOM 1450 O O . ALA A 1 191 ? 22.648 16.951 14.237 1.00 16.73 169 ALA A O 1
ATOM 1452 N N . ALA A 1 192 ? 20.758 17.147 13.017 1.00 16.87 170 ALA A N 1
ATOM 1453 C CA . ALA A 1 192 ? 21.147 16.139 12.049 1.00 17.04 170 ALA A CA 1
ATOM 1454 C C . ALA A 1 192 ? 22.212 16.670 11.110 1.00 17.62 170 ALA A C 1
ATOM 1455 O O . ALA A 1 192 ? 22.873 15.900 10.420 1.00 18.36 170 ALA A O 1
ATOM 1457 N N . GLU A 1 193 ? 22.361 17.982 11.035 1.00 17.27 171 GLU A N 1
ATOM 1458 C CA . GLU A 1 193 ? 23.403 18.547 10.176 1.00 16.67 171 GLU A CA 1
ATOM 1459 C C . GLU A 1 193 ? 24.775 18.628 10.870 1.00 16.75 171 GLU A C 1
ATOM 1460 O O . GLU A 1 193 ? 25.824 18.786 10.194 1.00 17.32 171 GLU A O 1
ATOM 1466 N N . LEU A 1 194 ? 24.789 18.519 12.179 1.00 17.38 172 LEU A N 1
ATOM 1467 C CA . LEU A 1 194 ? 25.998 18.527 12.966 1.00 18.03 172 LEU A CA 1
ATOM 1468 C C . LEU A 1 194 ? 26.666 17.170 12.838 1.00 19.23 172 LEU A C 1
ATOM 1469 O O . LEU A 1 194 ? 25.998 16.140 12.648 1.00 20.29 172 LEU A O 1
ATOM 1474 N N . THR A 1 195 ? 27.983 17.155 12.997 1.00 19.31 173 THR A N 1
ATOM 1475 C CA . THR A 1 195 ? 28.681 15.901 13.093 1.00 19.23 173 THR A CA 1
ATOM 1476 C C . THR A 1 195 ? 28.455 15.366 14.493 1.00 20.09 173 THR A C 1
ATOM 1477 O O . THR A 1 195 ? 27.895 16.040 15.386 1.00 20.34 173 THR A O 1
ATOM 1481 N N . ARG A 1 196 ? 28.868 14.132 14.701 1.00 20.91 174 ARG A N 1
ATOM 1482 C CA . ARG A 1 196 ? 28.738 13.489 15.984 1.00 20.94 174 ARG A CA 1
ATOM 1483 C C . ARG A 1 196 ? 29.510 14.258 17.060 1.00 21.02 174 ARG A C 1
ATOM 1484 O O . ARG A 1 196 ? 29.013 14.471 18.167 1.00 21.86 174 ARG A O 1
ATOM 1486 N N . GLU A 1 197 ? 30.715 14.703 16.720 1.00 20.74 175 GLU A N 1
ATOM 1487 C CA . GLU A 1 197 ? 31.570 15.405 17.669 1.00 20.54 175 GLU A CA 1
ATOM 1488 C C . GLU A 1 197 ? 30.947 16.738 18.003 1.00 20.12 175 GLU A C 1
ATOM 1489 O O . GLU A 1 197 ? 30.976 17.180 19.151 1.00 20.48 175 GLU A O 1
ATOM 1499 N N . GLU A 1 198 ? 30.410 17.380 16.980 1.00 19.70 176 GLU A N 1
ATOM 1500 C CA . GLU A 1 198 ? 29.771 18.665 17.154 1.00 19.65 176 GLU A CA 1
ATOM 1501 C C . GLU A 1 198 ? 28.566 18.515 18.041 1.00 19.47 176 GLU A C 1
ATOM 1502 O O . GLU A 1 198 ? 28.454 19.264 19.010 1.00 20.44 176 GLU A O 1
ATOM 1508 N N . LYS A 1 199 ? 27.691 17.556 17.730 1.00 19.89 177 LYS A N 1
ATOM 1509 C CA . LYS A 1 199 ? 26.453 17.341 18.512 1.00 19.49 177 LYS A CA 1
ATOM 1510 C C . LYS A 1 199 ? 26.817 16.943 19.916 1.00 19.94 177 LYS A C 1
ATOM 1511 O O . LYS A 1 199 ? 26.233 17.473 20.884 1.00 21.08 177 LYS A O 1
ATOM 1517 N N . SER A 1 200 ? 27.762 16.014 20.056 1.00 21.37 178 SER A N 1
ATOM 1518 C CA . SER A 1 200 ? 28.195 15.519 21.359 1.00 21.99 178 SER A CA 1
ATOM 1519 C C . SER A 1 200 ? 28.758 16.602 22.274 1.00 21.30 178 SER A C 1
ATOM 1520 O O . SER A 1 200 ? 28.608 16.524 23.512 1.00 22.56 178 SER A O 1
ATOM 1523 N N . ALA A 1 201 ? 29.315 17.645 21.672 1.00 20.42 179 ALA A N 1
ATOM 1524 C CA . ALA A 1 201 ? 29.907 18.762 22.411 1.00 20.82 179 ALA A CA 1
ATOM 1525 C C . ALA A 1 201 ? 28.887 19.712 23.075 1.00 20.75 179 ALA A C 1
ATOM 1526 O O . ALA A 1 201 ? 29.245 20.390 24.033 1.00 21.65 179 ALA A O 1
ATOM 1528 N N . ILE A 1 202 ? 27.672 19.793 22.534 1.00 19.99 180 ILE A N 1
ATOM 1529 C CA . ILE A 1 202 ? 26.651 20.749 22.996 1.00 19.69 180 ILE A CA 1
ATOM 1530 C C . ILE A 1 202 ? 25.293 20.164 23.337 1.00 18.71 180 ILE A C 1
ATOM 1531 O O . ILE A 1 202 ? 24.377 20.874 23.755 1.00 19.41 180 ILE A O 1
ATOM 1536 N N . SER A 1 203 ? 25.121 18.878 23.148 1.00 17.65 181 SER A N 1
ATOM 1537 C CA . SER A 1 203 ? 23.799 18.307 23.312 1.00 17.01 181 SER A CA 1
ATOM 1538 C C . SER A 1 203 ? 23.329 18.136 24.731 1.00 16.96 181 SER A C 1
ATOM 1539 O O . SER A 1 203 ? 24.062 18.298 25.690 1.00 17.45 181 SER A O 1
ATOM 1542 N N . HIS A 1 204 ? 22.061 17.814 24.835 1.00 16.22 182 HIS A N 1
ATOM 1543 C CA . HIS A 1 204 ? 21.466 17.494 26.125 1.00 16.75 182 HIS A CA 1
ATOM 1544 C C . HIS A 1 204 ? 22.211 16.361 26.839 1.00 16.94 182 HIS A C 1
ATOM 1545 O O . HIS A 1 204 ? 22.446 16.439 28.036 1.00 17.33 182 HIS A O 1
ATOM 1552 N N . ARG A 1 205 ? 22.627 15.346 26.107 1.00 17.44 183 ARG A N 1
ATOM 1553 C CA . ARG A 1 205 ? 23.354 14.266 26.745 1.00 18.17 183 ARG A CA 1
ATOM 1554 C C . ARG A 1 205 ? 24.755 14.697 27.175 1.00 17.07 183 ARG A C 1
ATOM 1555 O O . ARG A 1 205 ? 25.193 14.376 28.300 1.00 18.49 183 ARG A O 1
ATOM 1563 N N . GLY A 1 206 ? 25.421 15.486 26.345 1.00 16.58 184 GLY A N 1
ATOM 1564 C CA . GLY A 1 206 ? 26.697 16.032 26.751 1.00 17.62 184 GLY A CA 1
ATOM 1565 C C . GLY A 1 206 ? 26.599 16.829 28.036 1.00 17.70 184 GLY A C 1
ATOM 1566 O O . GLY A 1 206 ? 27.441 16.723 28.946 1.00 18.23 184 GLY A O 1
ATOM 1567 N N . GLN A 1 207 ? 25.578 17.680 28.136 1.00 17.38 185 GLN A N 1
ATOM 1568 C CA . GLN A 1 207 ? 25.402 18.487 29.300 1.00 18.46 185 GLN A CA 1
ATOM 1569 C C . GLN A 1 207 ? 25.092 17.651 30.518 1.00 18.80 185 GLN A C 1
ATOM 1570 O O . GLN A 1 207 ? 25.599 17.925 31.608 1.00 19.95 185 GLN A O 1
ATOM 1576 N N . ALA A 1 208 ? 24.302 16.601 30.365 1.00 18.59 186 ALA A N 1
ATOM 1577 C CA . ALA A 1 208 ? 23.985 15.766 31.505 1.00 18.70 186 ALA A CA 1
ATOM 1578 C C . ALA A 1 208 ? 25.237 15.023 31.995 1.00 18.39 186 ALA A C 1
ATOM 1579 O O . ALA A 1 208 ? 25.439 14.887 33.201 1.00 19.36 186 ALA A O 1
ATOM 1581 N N . LEU A 1 209 ? 26.044 14.527 31.079 1.00 18.11 187 LEU A N 1
ATOM 1582 C CA . LEU A 1 209 ? 27.301 13.878 31.500 1.00 19.11 187 LEU A CA 1
ATOM 1583 C C . LEU A 1 209 ? 28.254 14.824 32.213 1.00 19.42 187 LEU A C 1
ATOM 1584 O O . LEU A 1 209 ? 28.875 14.451 33.205 1.00 19.22 187 LEU A O 1
ATOM 1589 N N . LYS A 1 210 ? 28.360 16.053 31.713 1.00 20.28 188 LYS A N 1
ATOM 1590 C CA . LYS A 1 210 ? 29.223 17.004 32.354 1.00 19.30 188 LYS A CA 1
ATOM 1591 C C . LYS A 1 210 ? 28.787 17.225 33.779 1.00 19.40 188 LYS A C 1
ATOM 1592 O O . LYS A 1 210 ? 29.630 17.344 34.676 1.00 19.14 188 LYS A O 1
ATOM 1594 N N . LEU A 1 211 ? 27.484 17.318 33.991 1.00 18.31 189 LEU A N 1
ATOM 1595 C CA . LEU A 1 211 ? 26.906 17.501 35.296 1.00 19.32 189 LEU A CA 1
ATOM 1596 C C . LEU A 1 211 ? 27.285 16.310 36.149 1.00 20.24 189 LEU A C 1
ATOM 1597 O O . LEU A 1 211 ? 27.753 16.484 37.265 1.00 19.40 189 LEU A O 1
ATOM 1602 N N . LEU A 1 212 ? 27.137 15.113 35.612 1.00 19.58 190 LEU A N 1
ATOM 1603 C CA . LEU A 1 212 ? 27.445 13.933 36.386 1.00 20.45 190 LEU A CA 1
ATOM 1604 C C . LEU A 1 212 ? 28.894 13.940 36.833 1.00 20.38 190 LEU A C 1
ATOM 1605 O O . LEU A 1 212 ? 29.211 13.695 38.007 1.00 21.52 190 LEU A O 1
ATOM 1610 N N A LEU A 1 213 ? 29.781 14.432 36.011 0.50 19.25 191 LEU A N 1
ATOM 1611 N N B LEU A 1 213 ? 29.729 13.969 35.776 0.50 20.65 191 LEU A N 1
ATOM 1612 C CA A LEU A 1 213 ? 31.138 14.556 36.493 0.50 18.32 191 LEU A CA 1
ATOM 1613 C CA B LEU A 1 213 ? 31.203 13.865 35.774 0.50 20.96 191 LEU A CA 1
ATOM 1614 C C A LEU A 1 213 ? 31.264 15.587 37.643 0.50 18.13 191 LEU A C 1
ATOM 1615 C C B LEU A 1 213 ? 31.874 14.914 36.592 0.50 20.91 191 LEU A C 1
ATOM 1616 O O A LEU A 1 213 ? 31.936 15.332 38.647 0.50 18.03 191 LEU A O 1
ATOM 1617 O O B LEU A 1 213 ? 32.846 14.631 37.302 0.50 19.36 191 LEU A O 1
ATOM 1626 N N A ASP A 1 214 ? 30.612 16.738 37.508 0.50 17.09 192 ASP A N 1
ATOM 1627 N N B ASP A 1 214 ? 31.410 16.143 36.450 0.50 20.31 192 ASP A N 1
ATOM 1628 C CA A ASP A 1 214 ? 30.734 17.803 38.515 0.50 17.12 192 ASP A CA 1
ATOM 1629 C CA B ASP A 1 214 ? 31.906 17.203 37.281 0.50 21.04 192 ASP A CA 1
ATOM 1630 C C A ASP A 1 214 ? 30.216 17.396 39.902 0.50 17.31 192 ASP A C 1
ATOM 1631 C C B ASP A 1 214 ? 31.460 16.877 38.710 0.50 21.31 192 ASP A C 1
ATOM 1632 O O A ASP A 1 214 ? 30.834 17.699 40.922 0.50 15.34 192 ASP A O 1
ATOM 1633 O O B ASP A 1 214 ? 32.207 17.035 39.659 0.50 20.72 192 ASP A O 1
ATOM 1642 N N A ALA A 1 215 ? 29.050 16.770 39.939 0.50 17.45 193 ALA A N 1
ATOM 1643 N N B ALA A 1 215 ? 30.237 16.379 38.848 0.50 21.44 193 ALA A N 1
ATOM 1644 C CA A ALA A 1 215 ? 28.446 16.344 41.202 0.50 17.55 193 ALA A CA 1
ATOM 1645 C CA B ALA A 1 215 ? 29.689 16.104 40.171 0.50 21.52 193 ALA A CA 1
ATOM 1646 C C A ALA A 1 215 ? 29.360 15.386 41.951 0.50 18.27 193 ALA A C 1
ATOM 1647 C C B ALA A 1 215 ? 30.380 14.925 40.842 0.50 21.72 193 ALA A C 1
ATOM 1648 O O A ALA A 1 215 ? 29.520 15.502 43.158 0.50 19.66 193 ALA A O 1
ATOM 1649 O O B ALA A 1 215 ? 30.534 14.884 42.068 0.50 23.06 193 ALA A O 1
ATOM 1652 N N A LEU A 1 216 ? 29.909 14.391 41.255 0.50 18.47 194 LEU A N 1
ATOM 1653 N N B LEU A 1 216 ? 30.802 13.939 40.065 0.50 21.67 194 LEU A N 1
ATOM 1654 C CA A LEU A 1 216 ? 30.845 13.441 41.895 0.50 18.96 194 LEU A CA 1
ATOM 1655 C CA B LEU A 1 216 ? 31.542 12.860 40.685 0.50 21.77 194 LEU A CA 1
ATOM 1656 C C A LEU A 1 216 ? 32.132 14.095 42.345 0.50 19.09 194 LEU A C 1
ATOM 1657 C C B LEU A 1 216 ? 32.876 13.473 41.096 0.50 22.29 194 LEU A C 1
ATOM 1658 O O A LEU A 1 216 ? 32.673 13.791 43.407 0.50 16.88 194 LEU A O 1
ATOM 1659 O O B LEU A 1 216 ? 33.926 12.826 41.056 0.50 22.68 194 LEU A O 1
ATOM 1668 N N A ARG A 1 217 ? 32.658 14.989 41.530 0.50 19.91 195 ARG A N 1
ATOM 1669 N N B ARG A 1 217 ? 32.774 14.717 41.586 0.50 22.05 195 ARG A N 1
ATOM 1670 C CA A ARG A 1 217 ? 33.884 15.652 41.906 0.50 20.51 195 ARG A CA 1
ATOM 1671 C CA B ARG A 1 217 ? 33.921 15.518 42.007 0.50 21.68 195 ARG A CA 1
ATOM 1672 C C A ARG A 1 217 ? 33.678 16.704 42.998 0.50 21.11 195 ARG A C 1
ATOM 1673 C C B ARG A 1 217 ? 33.680 16.699 42.987 0.50 21.56 195 ARG A C 1
ATOM 1674 O O A ARG A 1 217 ? 34.588 17.006 43.753 0.50 20.72 195 ARG A O 1
ATOM 1675 O O B ARG A 1 217 ? 34.610 17.105 43.662 0.50 20.88 195 ARG A O 1
ATOM 1690 N N . ASN A 1 218 ? 32.472 17.258 43.055 1.00 22.45 196 ASN A N 1
ATOM 1691 C CA . ASN A 1 218 ? 32.244 18.386 43.973 1.00 22.80 196 ASN A CA 1
ATOM 1692 C C . ASN A 1 218 ? 31.086 18.290 44.986 1.00 23.39 196 ASN A C 1
ATOM 1693 O O . ASN A 1 218 ? 30.383 17.283 45.099 1.00 22.34 196 ASN A O 1
ATOM 1698 N N . GLY A 1 219 ? 30.986 19.337 45.822 1.00 24.35 197 GLY A N 1
ATOM 1699 C CA . GLY A 1 219 ? 29.936 19.320 46.831 1.00 24.60 197 GLY A CA 1
ATOM 1700 C C . GLY A 1 219 ? 29.571 20.679 47.369 1.00 23.92 197 GLY A C 1
ATOM 1701 O O . GLY A 1 219 ? 30.391 21.590 47.425 1.00 26.11 197 GLY A O 1
#

CATH classification: 3.90.950.10

B-factor: mean 20.09, std 3.93, range [8.0, 37.2]

Sequence (205 aa):
SSGRENLYFHHQQKVVLATGNNVVGKVRELASLLLSDDFFGLDIVAQTDLGVDSAEETGLTFIENAILKARHAAKVTALPAIADDSGLAVDVLGGAPGIYSARRYSGGEEDDATDQKNLQKLLETKDVPDDQRQARFHCVLVYLRHAEDPTPLVCHGSWPGVITREPAGTGGFGYDPIFFVPSEGKTAAELTREEKSAISHRGQALKLLLLDDAALLRRNG

Solvent-accessible surface area: 10443 Å² total

Foldseek 3Di:
DDDPQPAPCQFEEEELAPDPVVQVVVCVLCVVRNYHYDYLVVVPQDADDQPDPAFVSSQLRSQLSSQAVRVGKYKYKGKAKAWVVVVTPVGNCQQQCQHPPDALVSSLVVVLVCPPDDQVRQKMKIKMWMWIGSHSPRPDIDIFMFMAIFGFANDFDAQADTRNQRGGHHVVVRHTNRNDDPVRCCCGHRVVRSVCRVSVVSPDD

Radius of gyration: 17.54 Å; Cα contacts (8 Å, |Δi|>4): 448; chains: 1; bounding box: 40×43×43 Å